Protein 2B5A (pdb70)

Solvent-accessible surface area: 15940 Å² total

Sequence (304 aa):
MINEIEIKRKFGRTLKKIRTQKGVSQEELADLAGLHRTYISEVERGDRNISLINIHKICAALDIPASTFFRKMEEENMINEIEIKRKFGRTLKKIRTQKGVSQEELADLAGLHRTYISEVERGDRNISLINIHKICAALDIPASTFFRKMEEMINEIEIKRKFGRTLKKIRTQQKGVSQEELADLAGLHRTYISEVERGDRNISLINIHKICAALDIPASTFFRKMEEEMINEIEIKRKFGRTLKKIRTQKGVSQEELADLAGLHRTYISEVERGDRNISLINIHKICAALDIPASTFFRKMEEE

Foldseek 3Di:
DDDLQCVQQLLLCLLVVLCVVLVHDLCRLCVQLVHDSVVNVCSNRSNDPDDDSSLVSSCVSSVHDSVVSVVSSVPDD/DDDLQLLQQLLLCLLVVLCVVLVHDLCRLCVQLVHDSVVNVCSNRSNDDDDPSSLVSSCVSSVHDSVRSVVSSVD/DDDLQCVQQLLLCLLVVLCVVLVHDLCNLCVQLVHDSVVNVCSNRSNDPDDPSSCVSSCVSSVHDSVVSVVSSVVD/DDDLQVVQQLLLCLLVVLCVVLVHDLQRLCVLLVHDSVVSVCSNRSNDPDDDVSLCSSCVSSVHDSVVSVVSSVVD

Nearest PDB structures (foldseek):
  2b5a-assembly1_A  TM=9.900E-01  e=1.165E-10  [Bacillus] caldolyticus
  1y7y-assembly1_B  TM=9.864E-01  e=5.094E-06  Aeromonas hydrophila
  3f52-assembly1_E  TM=9.708E-01  e=8.291E-05  Corynebacterium glutamicum
  3f51-assembly1_A  TM=9.708E-01  e=8.739E-05  Corynebacterium glutamicum
  3f52-assembly1_A  TM=9.594E-01  e=9.710E-05  Corynebacterium glutamicum

B-factor: mean 23.19, std 8.28, range [13.1, 76.28]

Radius of gyration: 23.77 Å; Cα contacts (8 Å, |Δi|>4): 394; chains: 4; bounding box: 37×36×68 Å

CATH classification: 1.10.260.40

Structure (mmCIF, N/CA/C/O backbone):
data_2B5A
#
_entry.id   2B5A
#
_cell.length_a   63.205
_cell.length_b   65.016
_cell.length_c   73.296
_cell.angle_alpha   90.00
_cell.angle_beta   90.00
_cell.angle_gamma   90.00
#
_symmetry.space_group_name_H-M   'P 21 21 2'
#
loop_
_entity.id
_entity.type
_entity.pdbx_description
1 polymer C.BclI
2 non-polymer 'ACETIC ACID'
3 water water
#
loop_
_atom_site.group_PDB
_atom_site.id
_atom_site.type_symbol
_atom_site.label_atom_id
_atom_site.label_alt_id
_atom_site.label_comp_id
_atom_site.label_asym_id
_atom_site.label_entity_id
_atom_site.label_seq_id
_atom_site.pdbx_PDB_ins_code
_atom_site.Cartn_x
_atom_site.Cartn_y
_atom_site.Cartn_z
_atom_site.occupancy
_atom_site.B_iso_or_equiv
_atom_site.auth_seq_id
_atom_site.auth_comp_id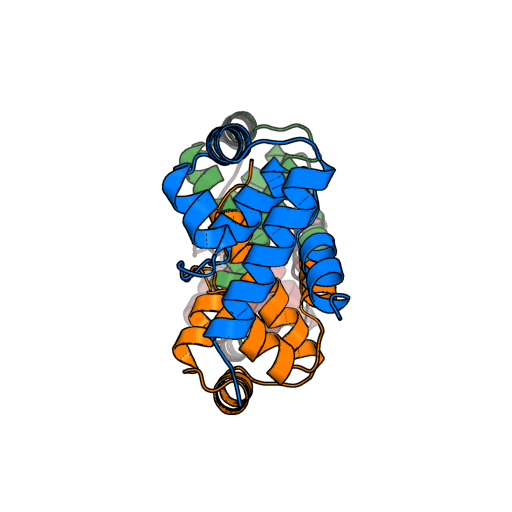
_atom_site.auth_asym_id
_atom_site.auth_atom_id
_atom_site.pdbx_PDB_model_num
ATOM 1 N N . MET A 1 1 ? 4.461 3.287 -1.783 1.00 38.93 1 MET A N 1
ATOM 2 C CA . MET A 1 1 ? 5.838 2.709 -1.662 1.00 32.86 1 MET A CA 1
ATOM 3 C C . MET A 1 1 ? 6.900 3.802 -1.636 1.00 29.49 1 MET A C 1
ATOM 4 O O . MET A 1 1 ? 6.911 4.702 -2.478 1.00 33.77 1 MET A O 1
ATOM 9 N N . ILE A 1 2 ? 7.808 3.695 -0.677 1.00 21.37 2 ILE A N 1
ATOM 10 C CA . ILE A 1 2 ? 8.921 4.627 -0.519 1.00 28.27 2 ILE A CA 1
ATOM 11 C C . ILE A 1 2 ? 9.919 4.517 -1.675 1.00 23.21 2 ILE A C 1
ATOM 12 O O . ILE A 1 2 ? 10.338 3.424 -2.069 1.00 25.84 2 ILE A O 1
ATOM 17 N N . ASN A 1 3 ? 10.269 5.684 -2.209 1.00 25.48 3 ASN A N 1
ATOM 18 C CA . ASN A 1 3 ? 11.265 5.835 -3.246 1.00 28.52 3 ASN A CA 1
ATOM 19 C C . ASN A 1 3 ? 12.456 6.553 -2.612 1.00 20.38 3 ASN A C 1
ATOM 20 O O . ASN A 1 3 ? 12.477 7.776 -2.573 1.00 23.66 3 ASN A O 1
ATOM 25 N N . GLU A 1 4 ? 13.421 5.785 -2.092 1.00 25.36 4 GLU A N 1
ATOM 26 C CA . GLU A 1 4 ? 14.589 6.351 -1.420 1.00 23.68 4 GLU A CA 1
ATOM 27 C C . GLU A 1 4 ? 15.329 7.304 -2.343 1.00 21.10 4 GLU A C 1
ATOM 28 O O . GLU A 1 4 ? 15.728 8.392 -1.932 1.00 21.39 4 GLU A O 1
ATOM 34 N N . ILE A 1 5 ? 15.465 6.931 -3.609 1.00 19.57 5 ILE A N 1
ATOM 35 C CA . ILE A 1 5 ? 16.221 7.768 -4.541 1.00 21.16 5 ILE A CA 1
ATOM 36 C C . ILE A 1 5 ? 15.557 9.122 -4.694 1.00 19.37 5 ILE A C 1
ATOM 37 O O . ILE A 1 5 ? 16.237 10.152 -4.649 1.00 20.13 5 ILE A O 1
ATOM 42 N N . GLU A 1 6 ? 14.243 9.134 -4.895 1.00 19.42 6 GLU A N 1
ATOM 43 C CA . GLU A 1 6 ? 13.542 10.392 -5.072 1.00 22.15 6 GLU A CA 1
ATOM 44 C C . GLU A 1 6 ? 13.614 11.257 -3.817 1.00 21.53 6 GLU A C 1
ATOM 45 O O . GLU A 1 6 ? 13.754 12.462 -3.922 1.00 23.43 6 GLU A O 1
ATOM 51 N N . ILE A 1 7 ? 13.472 10.659 -2.633 1.00 19.16 7 ILE A N 1
ATOM 52 C CA . ILE A 1 7 ? 13.543 11.416 -1.392 1.00 20.62 7 ILE A CA 1
ATOM 53 C C . ILE A 1 7 ? 14.904 12.115 -1.298 1.00 19.02 7 ILE A C 1
ATOM 54 O O . ILE A 1 7 ? 14.991 13.296 -1.009 1.00 18.84 7 ILE A O 1
ATOM 59 N N . LYS A 1 8 ? 15.978 11.349 -1.504 1.00 17.64 8 LYS A N 1
ATOM 60 C CA . LYS A 1 8 ? 17.314 11.917 -1.463 1.00 16.88 8 LYS A CA 1
ATOM 61 C C . LYS A 1 8 ? 17.558 12.982 -2.533 1.00 16.13 8 LYS A C 1
ATOM 62 O O . LYS A 1 8 ? 18.160 14.006 -2.271 1.00 17.65 8 LYS A O 1
ATOM 68 N N . ARG A 1 9 ? 17.108 12.711 -3.746 1.00 17.97 9 ARG A N 1
ATOM 69 C CA . ARG A 1 9 ? 17.300 13.676 -4.816 1.00 16.35 9 ARG A CA 1
ATOM 70 C C . ARG A 1 9 ? 16.479 14.932 -4.587 1.00 17.88 9 ARG A C 1
ATOM 71 O O . ARG A 1 9 ? 16.948 16.025 -4.889 1.00 17.40 9 ARG A O 1
ATOM 79 N N . LYS A 1 10 ? 15.285 14.792 -4.051 1.00 17.29 10 LYS A N 1
ATOM 80 C CA . LYS A 1 10 ? 14.475 15.980 -3.735 1.00 18.17 10 LYS A CA 1
ATOM 81 C C . LYS A 1 10 ? 15.155 16.860 -2.683 1.00 18.87 10 LYS A C 1
ATOM 82 O O . LYS A 1 10 ? 15.194 18.099 -2.809 1.00 18.68 10 LYS A O 1
ATOM 88 N N . PHE A 1 11 ? 15.724 16.228 -1.651 1.00 16.94 11 PHE A N 1
ATOM 89 C CA . PHE A 1 11 ? 16.486 16.965 -0.671 1.00 16.54 11 PHE A CA 1
ATOM 90 C C . PHE A 1 11 ? 17.628 17.725 -1.360 1.00 15.77 11 PHE A C 1
ATOM 91 O O . PHE A 1 11 ? 17.885 18.898 -1.100 1.00 16.44 11 PHE A O 1
ATOM 99 N N . GLY A 1 12 ? 18.340 17.029 -2.250 1.00 16.57 12 GLY A N 1
ATOM 100 C CA . GLY A 1 12 ? 19.483 17.660 -2.929 1.00 17.56 12 GLY A CA 1
ATOM 101 C C . GLY A 1 12 ? 19.102 18.797 -3.864 1.00 16.21 12 GLY A C 1
ATOM 102 O O . GLY A 1 12 ? 19.778 19.828 -3.887 1.00 17.71 12 GLY A O 1
ATOM 103 N N . ARG A 1 13 ? 18.002 18.626 -4.598 1.00 16.82 13 ARG A N 1
ATOM 104 C CA . ARG A 1 13 ? 17.493 19.699 -5.452 1.00 17.73 13 ARG A CA 1
ATOM 105 C C . ARG A 1 13 ? 17.152 20.931 -4.627 1.00 17.41 13 ARG A C 1
ATOM 106 O O . ARG A 1 13 ? 17.450 22.075 -5.029 1.00 17.84 13 ARG A O 1
ATOM 114 N N . THR A 1 14 ? 16.527 20.697 -3.474 1.00 17.70 14 THR A N 1
ATOM 115 C CA . THR A 1 14 ? 16.113 21.781 -2.610 1.00 17.76 14 THR A CA 1
ATOM 116 C C . THR A 1 14 ? 17.340 22.490 -2.025 1.00 17.09 14 THR A C 1
ATOM 117 O O . THR A 1 14 ? 17.392 23.706 -1.951 1.00 18.87 14 THR A O 1
ATOM 121 N N . LEU A 1 15 ? 18.360 21.731 -1.640 1.00 17.45 15 LEU A N 1
ATOM 122 C CA . LEU A 1 15 ? 19.587 22.345 -1.113 1.00 19.08 15 LEU A CA 1
ATOM 123 C C . LEU A 1 15 ? 20.240 23.206 -2.180 1.00 17.07 15 LEU A C 1
ATOM 124 O O . LEU A 1 15 ? 20.624 24.336 -1.921 1.00 17.65 15 LEU A O 1
ATOM 129 N N . LYS A 1 16 ? 20.383 22.660 -3.383 1.00 18.42 16 LYS A N 1
ATOM 130 C CA . LYS A 1 16 ? 21.009 23.436 -4.454 1.00 17.95 16 LYS A CA 1
ATOM 131 C C . LYS A 1 16 ? 20.237 24.746 -4.691 1.00 19.38 16 LYS A C 1
ATOM 132 O O . LYS A 1 16 ? 20.807 25.809 -4.880 1.00 19.46 16 LYS A O 1
ATOM 138 N N . LYS A 1 17 ? 18.920 24.672 -4.718 1.00 18.68 17 LYS A N 1
ATOM 139 C CA . LYS A 1 17 ? 18.076 25.846 -4.954 1.00 18.80 17 LYS A CA 1
ATOM 140 C C . LYS A 1 17 ? 18.273 26.888 -3.855 1.00 19.75 17 LYS A C 1
ATOM 141 O O . LYS A 1 17 ? 18.486 28.063 -4.146 1.00 19.87 17 LYS A O 1
ATOM 147 N N . ILE A 1 18 ? 18.223 26.454 -2.599 1.00 17.08 18 ILE A N 1
ATOM 148 C CA . ILE A 1 18 ? 18.370 27.374 -1.491 1.00 18.99 18 ILE A CA 1
ATOM 149 C C . ILE A 1 18 ? 19.782 27.950 -1.448 1.00 19.24 18 ILE A C 1
ATOM 150 O O . ILE A 1 18 ? 19.964 29.157 -1.260 1.00 18.61 18 ILE A O 1
ATOM 155 N N . ARG A 1 19 ? 20.783 27.092 -1.605 1.00 17.40 19 ARG A N 1
ATOM 156 C CA . ARG A 1 19 ? 22.178 27.588 -1.595 1.00 19.51 19 ARG A CA 1
ATOM 157 C C . ARG A 1 19 ? 22.443 28.631 -2.693 1.00 19.22 19 ARG A C 1
ATOM 158 O O . ARG A 1 19 ? 23.108 29.652 -2.476 1.00 20.40 19 ARG A O 1
ATOM 166 N N . THR A 1 20 ? 21.974 28.344 -3.900 1.00 17.96 20 THR A N 1
ATOM 167 C CA . THR A 1 20 ? 22.193 29.217 -5.051 1.00 20.10 20 THR A CA 1
ATOM 168 C C . THR A 1 20 ? 21.416 30.523 -4.873 1.00 21.60 20 THR A C 1
ATOM 169 O O . THR A 1 20 ? 21.947 31.590 -5.166 1.00 22.38 20 THR A O 1
ATOM 173 N N . GLN A 1 21 ? 20.189 30.446 -4.357 1.00 21.08 21 GLN A N 1
ATOM 174 C CA . GLN A 1 21 ? 19.396 31.652 -3.999 1.00 22.50 21 GLN A CA 1
ATOM 175 C C . GLN A 1 21 ? 20.155 32.552 -3.035 1.00 19.27 21 GLN A C 1
ATOM 176 O O . GLN A 1 21 ? 20.159 33.782 -3.186 1.00 26.12 21 GLN A O 1
ATOM 182 N N . LYS A 1 22 ? 20.848 31.923 -2.093 1.00 20.11 22 LYS A N 1
ATOM 183 C CA . LYS A 1 22 ? 21.599 32.635 -1.060 1.00 23.46 22 LYS A CA 1
ATOM 184 C C . LYS A 1 22 ? 22.981 33.072 -1.519 1.00 22.49 22 LYS A C 1
ATOM 185 O O . LYS A 1 22 ? 23.688 33.753 -0.783 1.00 21.92 22 LYS A O 1
ATOM 191 N N . GLY A 1 23 ? 23.359 32.722 -2.744 1.00 21.46 23 GLY A N 1
ATOM 192 C CA . GLY A 1 23 ? 24.623 33.178 -3.319 1.00 20.44 23 GLY A CA 1
ATOM 193 C C . GLY A 1 23 ? 25.856 32.548 -2.696 1.00 22.77 23 GLY A C 1
ATOM 194 O O . GLY A 1 23 ? 26.926 33.163 -2.642 1.00 20.20 23 GLY A O 1
ATOM 195 N N . VAL A 1 24 ? 25.701 31.316 -2.238 1.00 19.45 24 VAL A N 1
ATOM 196 C CA . VAL A 1 24 ? 26.753 30.563 -1.569 1.00 20.67 24 VAL A CA 1
ATOM 197 C C . VAL A 1 24 ? 27.252 29.500 -2.532 1.00 21.65 24 VAL A C 1
ATOM 198 O O . VAL A 1 24 ? 26.449 28.777 -3.103 1.00 21.47 24 VAL A O 1
ATOM 202 N N . SER A 1 25 ? 28.564 29.404 -2.719 1.00 19.64 25 SER A N 1
ATOM 203 C CA . SER A 1 25 ? 29.100 28.297 -3.505 1.00 22.40 25 SER A CA 1
ATOM 204 C C . SER A 1 25 ? 29.112 26.999 -2.694 1.00 20.26 25 SER A C 1
ATOM 205 O O . SER A 1 25 ? 29.018 27.010 -1.470 1.00 20.61 25 SER A O 1
ATOM 208 N N . GLN A 1 26 ? 29.257 25.879 -3.389 1.00 20.27 26 GLN A N 1
ATOM 209 C CA . GLN A 1 26 ? 29.421 24.596 -2.729 1.00 22.33 26 GLN A CA 1
ATOM 210 C C . GLN A 1 26 ? 30.607 24.623 -1.776 1.00 21.20 26 GLN A C 1
ATOM 211 O O . GLN A 1 26 ? 30.524 24.108 -0.653 1.00 20.90 26 GLN A O 1
ATOM 217 N N . GLU A 1 27 ? 31.718 25.213 -2.225 1.00 20.73 27 GLU A N 1
ATOM 218 C CA . GLU A 1 27 ? 32.939 25.242 -1.400 1.00 23.54 27 GLU A CA 1
ATOM 219 C C . GLU A 1 27 ? 32.701 26.081 -0.145 1.00 22.25 27 GLU A C 1
ATOM 220 O O . GLU A 1 27 ? 33.091 25.690 0.953 1.00 21.88 27 GLU A O 1
ATOM 226 N N . GLU A 1 28 ? 32.042 27.224 -0.304 1.00 19.96 28 GLU A N 1
ATOM 227 C CA . GLU A 1 28 ? 31.707 28.085 0.826 1.00 21.54 28 GLU A CA 1
ATOM 228 C C . GLU A 1 28 ? 30.798 27.346 1.813 1.00 20.22 28 GLU A C 1
ATOM 229 O O . GLU A 1 28 ? 31.047 27.329 3.020 1.00 20.35 28 GLU A O 1
ATOM 235 N N . LEU A 1 29 ? 29.745 26.707 1.310 1.00 20.27 29 LEU A N 1
ATOM 236 C CA . LEU A 1 29 ? 28.858 25.964 2.182 1.00 19.62 29 LEU A CA 1
ATOM 237 C C . LEU A 1 29 ? 29.607 24.865 2.928 1.00 20.81 29 LEU A C 1
ATOM 238 O O . LEU A 1 29 ? 29.437 24.674 4.143 1.00 20.16 29 LEU A O 1
ATOM 243 N N . ALA A 1 30 ? 30.442 24.136 2.194 1.00 19.46 30 ALA A N 1
ATOM 244 C CA . ALA A 1 30 ? 31.281 23.084 2.791 1.00 23.81 30 ALA A CA 1
ATOM 245 C C . ALA A 1 30 ? 32.124 23.634 3.940 1.00 20.32 30 ALA A C 1
ATOM 246 O O . ALA A 1 30 ? 32.189 23.054 5.030 1.00 20.61 30 ALA A O 1
ATOM 248 N N . ASP A 1 31 ? 32.762 24.771 3.702 1.00 19.49 31 ASP A N 1
ATOM 249 C CA . ASP A 1 31 ? 33.625 25.398 4.696 1.00 22.30 31 ASP A CA 1
ATOM 250 C C . ASP A 1 31 ? 32.804 25.811 5.922 1.00 21.51 31 ASP A C 1
ATOM 251 O O . ASP A 1 31 ? 33.148 25.465 7.055 1.00 23.24 31 ASP A O 1
ATOM 256 N N . LEU A 1 32 ? 31.687 26.495 5.691 1.00 22.28 32 LEU A N 1
ATOM 257 C CA . LEU A 1 32 ? 30.840 26.964 6.792 1.00 20.06 32 LEU A CA 1
ATOM 258 C C . LEU A 1 32 ? 30.275 25.805 7.632 1.00 22.31 32 LEU A C 1
ATOM 259 O O . LEU A 1 32 ? 30.099 25.953 8.835 1.00 25.20 32 LEU A O 1
ATOM 264 N N . ALA A 1 33 ? 29.951 24.681 6.991 1.00 20.99 33 ALA A N 1
ATOM 265 C CA . ALA A 1 33 ? 29.341 23.529 7.675 1.00 21.41 33 ALA A CA 1
ATOM 266 C C . ALA A 1 33 ? 30.364 22.512 8.188 1.00 23.32 33 ALA A C 1
ATOM 267 O O . ALA A 1 33 ? 29.987 21.550 8.844 1.00 21.17 33 ALA A O 1
ATOM 269 N N . GLY A 1 34 ? 31.644 22.697 7.870 1.00 20.33 34 GLY A N 1
ATOM 270 C CA . GLY A 1 34 ? 32.689 21.759 8.252 1.00 21.55 34 GLY A CA 1
ATOM 271 C C . GLY A 1 34 ? 32.592 20.435 7.536 1.00 21.34 34 GLY A C 1
ATOM 272 O O . GLY A 1 34 ? 32.875 19.386 8.126 1.00 22.59 34 GLY A O 1
ATOM 273 N N . LEU A 1 35 ? 32.211 20.487 6.261 1.00 22.17 35 LEU A N 1
ATOM 274 C CA . LEU A 1 35 ? 32.046 19.285 5.445 1.00 22.68 35 LEU A CA 1
ATOM 275 C C . LEU A 1 35 ? 32.922 19.397 4.203 1.00 21.15 35 LEU A C 1
ATOM 276 O O . LEU A 1 35 ? 33.477 20.456 3.939 1.00 25.13 35 LEU A O 1
ATOM 281 N N . HIS A 1 36 ? 33.105 18.284 3.497 1.00 19.02 36 HIS A N 1
ATOM 282 C CA . HIS A 1 36 ? 33.866 18.294 2.239 1.00 21.66 36 HIS A CA 1
ATOM 283 C C . HIS A 1 36 ? 33.003 18.846 1.111 1.00 18.36 36 HIS A C 1
ATOM 284 O O . HIS A 1 36 ? 31.817 18.544 1.030 1.00 18.23 36 HIS A O 1
ATOM 291 N N . ARG A 1 37 ? 33.591 19.639 0.216 1.00 20.07 37 ARG A N 1
ATOM 292 C CA . ARG A 1 37 ? 32.849 20.101 -0.964 1.00 19.38 37 ARG A CA 1
ATOM 293 C C . ARG A 1 37 ? 32.363 18.917 -1.799 1.00 17.79 37 ARG A C 1
ATOM 294 O O . ARG A 1 37 ? 31.229 18.924 -2.278 1.00 19.30 37 ARG A O 1
ATOM 302 N N . THR A 1 38 ? 33.175 17.873 -1.951 1.00 17.71 38 THR A N 1
ATOM 303 C CA . THR A 1 38 ? 32.715 16.701 -2.704 1.00 17.48 38 THR A CA 1
ATOM 304 C C . THR A 1 38 ? 31.423 16.133 -2.107 1.00 20.21 38 THR A C 1
ATOM 305 O O . THR A 1 38 ? 30.530 15.698 -2.826 1.00 19.31 38 THR A O 1
ATOM 309 N N . TYR A 1 39 ? 31.323 16.173 -0.789 1.00 18.64 39 TYR A N 1
ATOM 310 C CA . TYR A 1 39 ? 30.161 15.655 -0.056 1.00 18.29 39 TYR A CA 1
ATOM 311 C C . TYR A 1 39 ? 28.947 16.557 -0.276 1.00 18.85 39 TYR A C 1
ATOM 312 O O . TYR A 1 39 ? 27.860 16.061 -0.586 1.00 19.49 39 TYR A O 1
ATOM 321 N N . ILE A 1 40 ? 29.113 17.869 -0.158 1.00 17.45 40 ILE A N 1
ATOM 322 C CA . ILE A 1 40 ? 28.023 18.799 -0.523 1.00 17.97 40 ILE A CA 1
ATOM 323 C C . ILE A 1 40 ? 27.490 18.537 -1.931 1.00 19.35 40 ILE A C 1
ATOM 324 O O . ILE A 1 40 ? 26.279 18.443 -2.168 1.00 18.20 40 ILE A O 1
ATOM 329 N N . SER A 1 41 ? 28.406 18.410 -2.882 1.00 17.53 41 SER A N 1
ATOM 330 C CA . SER A 1 41 ? 28.022 18.138 -4.252 1.00 18.10 41 SER A CA 1
ATOM 331 C C . SER A 1 41 ? 27.258 16.811 -4.388 1.00 18.97 41 SER A C 1
ATOM 332 O O . SER A 1 41 ? 26.228 16.740 -5.079 1.00 19.92 41 SER A O 1
ATOM 335 N N . GLU A 1 42 ? 27.772 15.757 -3.752 1.00 18.38 42 GLU A N 1
ATOM 336 C CA . GLU A 1 42 ? 27.093 14.464 -3.713 1.00 19.89 42 GLU A CA 1
ATOM 337 C C . GLU A 1 42 ? 25.684 14.556 -3.106 1.00 16.92 42 GLU A C 1
ATOM 338 O O . GLU A 1 42 ? 24.745 13.961 -3.641 1.00 20.07 42 GLU A O 1
ATOM 344 N N . VAL A 1 43 ? 25.553 15.269 -1.997 1.00 17.82 43 VAL A N 1
ATOM 345 C CA . VAL A 1 43 ? 24.246 15.467 -1.360 1.00 19.14 43 VAL A CA 1
ATOM 346 C C . VAL A 1 43 ? 23.293 16.184 -2.322 1.00 17.76 43 VAL A C 1
ATOM 347 O O . VAL A 1 43 ? 22.118 15.766 -2.454 1.00 17.20 43 VAL A O 1
ATOM 351 N N . GLU A 1 44 ? 23.791 17.198 -3.023 1.00 18.34 44 GLU A N 1
ATOM 352 C CA . GLU A 1 44 ? 22.962 17.901 -3.985 1.00 17.55 44 GLU A CA 1
ATOM 353 C C . GLU A 1 44 ? 22.456 16.988 -5.113 1.00 19.63 44 GLU A C 1
ATOM 354 O O . GLU A 1 44 ? 21.397 17.260 -5.686 1.00 18.89 44 GLU A O 1
ATOM 360 N N . ARG A 1 45 ? 23.196 15.906 -5.403 1.00 18.39 45 ARG A N 1
ATOM 361 C CA . ARG A 1 45 ? 22.785 14.904 -6.397 1.00 17.96 45 ARG A CA 1
ATOM 362 C C . ARG A 1 45 ? 22.055 13.720 -5.783 1.00 20.00 45 ARG A C 1
ATOM 363 O O . ARG A 1 45 ? 21.665 12.806 -6.502 1.00 18.86 45 ARG A O 1
ATOM 371 N N . GLY A 1 46 ? 21.835 13.722 -4.475 1.00 18.49 46 GLY A N 1
ATOM 372 C CA . GLY A 1 46 ? 21.164 12.584 -3.848 1.00 16.93 46 GLY A CA 1
ATOM 373 C C . GLY A 1 46 ? 21.999 11.339 -3.691 1.00 20.41 46 GLY A C 1
ATOM 374 O O . GLY A 1 46 ? 21.452 10.260 -3.514 1.00 21.60 46 GLY A O 1
ATOM 375 N N . ASP A 1 47 ? 23.313 11.472 -3.760 1.00 20.42 47 ASP A N 1
ATOM 376 C CA . ASP A 1 47 ? 24.181 10.301 -3.583 1.00 28.63 47 ASP A CA 1
ATOM 377 C C . ASP A 1 47 ? 24.395 9.881 -2.133 1.00 39.82 47 ASP A C 1
ATOM 378 O O . ASP A 1 47 ? 24.807 8.746 -1.881 1.00 46.86 47 ASP A O 1
ATOM 383 N N . ARG A 1 48 ? 24.134 10.755 -1.176 1.00 42.00 48 ARG A N 1
ATOM 384 C CA . ARG A 1 48 ? 24.529 10.424 0.180 1.00 48.00 48 ARG A CA 1
ATOM 385 C C . ARG A 1 48 ? 23.339 10.100 1.058 1.00 46.00 48 ARG A C 1
ATOM 386 O O . ARG A 1 48 ? 22.205 10.541 0.809 1.00 41.52 48 ARG A O 1
ATOM 394 N N . ASN A 1 49 ? 23.604 9.314 2.097 1.00 38.64 49 ASN A N 1
ATOM 395 C CA . ASN A 1 49 ? 22.560 8.953 3.026 1.00 35.23 49 ASN A CA 1
ATOM 396 C C . ASN A 1 49 ? 22.400 10.068 4.071 1.00 30.99 49 ASN A C 1
ATOM 397 O O . ASN A 1 49 ? 22.552 9.818 5.268 1.00 31.77 49 ASN A O 1
ATOM 402 N N . ILE A 1 50 ? 22.073 11.288 3.640 1.00 25.74 50 ILE A N 1
ATOM 403 C CA . ILE A 1 50 ? 22.154 12.410 4.556 1.00 23.85 50 ILE A CA 1
ATOM 404 C C . ILE A 1 50 ? 21.250 12.131 5.723 1.00 21.32 50 ILE A C 1
ATOM 405 O O . ILE A 1 50 ? 20.151 11.533 5.584 1.00 23.77 50 ILE A O 1
ATOM 410 N N . SER A 1 51 ? 21.777 12.507 6.875 1.00 19.87 51 SER A N 1
ATOM 411 C CA . SER A 1 51 ? 21.144 12.241 8.136 1.00 20.49 51 SER A CA 1
ATOM 412 C C . SER A 1 51 ? 21.030 13.512 8.983 1.00 17.95 51 SER A C 1
ATOM 413 O O . SER A 1 51 ? 21.485 14.593 8.623 1.00 18.59 51 SER A O 1
ATOM 416 N N . LEU A 1 52 ? 20.355 13.344 10.112 1.00 17.49 52 LEU A N 1
ATOM 417 C CA . LEU A 1 52 ? 19.946 14.467 10.953 1.00 15.40 52 LEU A CA 1
ATOM 418 C C . LEU A 1 52 ? 21.048 15.489 11.224 1.00 17.38 52 LEU A C 1
ATOM 419 O O . LEU A 1 52 ? 20.861 16.699 11.059 1.00 18.42 52 LEU A O 1
ATOM 424 N N . ILE A 1 53 ? 22.219 15.008 11.640 1.00 16.67 53 ILE A N 1
ATOM 425 C CA . ILE A 1 53 ? 23.280 15.954 12.039 1.00 16.17 53 ILE A CA 1
ATOM 426 C C . ILE A 1 53 ? 23.707 16.813 10.846 1.00 16.06 53 ILE A C 1
ATOM 427 O O . ILE A 1 53 ? 23.756 18.051 10.937 1.00 18.87 53 ILE A O 1
ATOM 433 N N . ASN A 1 54 ? 24.024 16.181 9.718 1.00 16.89 54 ASN A N 1
ATOM 434 C CA . ASN A 1 54 ? 24.479 16.959 8.549 1.00 17.00 54 ASN A CA 1
ATOM 435 C C . ASN A 1 54 ? 23.362 17.841 7.979 1.00 16.51 54 ASN A C 1
ATOM 436 O O . ASN A 1 54 ? 23.625 18.955 7.481 1.00 19.07 54 ASN A O 1
ATOM 441 N N . ILE A 1 55 ? 22.119 17.370 8.056 1.00 16.62 55 ILE A N 1
ATOM 442 C CA . ILE A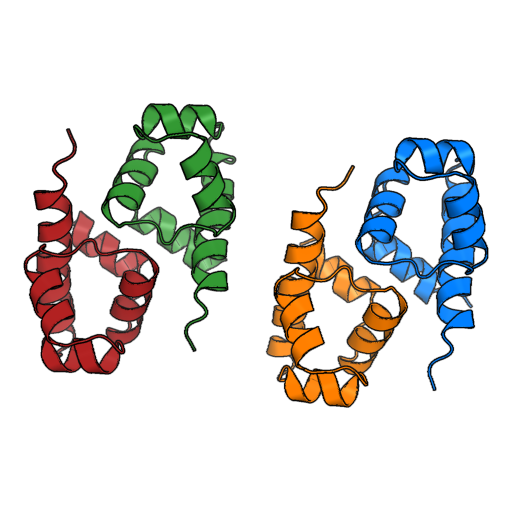 1 55 ? 21.000 18.245 7.703 1.00 17.96 55 ILE A CA 1
ATOM 443 C C . ILE A 1 55 ? 21.078 19.516 8.522 1.00 18.87 55 ILE A C 1
ATOM 444 O O . ILE A 1 55 ? 20.981 20.611 7.978 1.00 20.05 55 ILE A O 1
ATOM 449 N N . HIS A 1 56 ? 21.232 19.388 9.833 1.00 18.08 56 HIS A N 1
ATOM 450 C CA . HIS A 1 56 ? 21.317 20.578 10.678 1.00 19.04 56 HIS A CA 1
ATOM 451 C C . HIS A 1 56 ? 22.573 21.415 10.496 1.00 16.57 56 HIS A C 1
ATOM 452 O O . HIS A 1 56 ? 22.494 22.630 10.547 1.00 19.25 56 HIS A O 1
ATOM 459 N N . LYS A 1 57 ? 23.732 20.795 10.262 1.00 18.02 57 LYS A N 1
ATOM 460 C CA . LYS A 1 57 ? 24.948 21.578 9.977 1.00 16.53 57 LYS A CA 1
ATOM 461 C C . LYS A 1 57 ? 24.750 22.415 8.710 1.00 17.24 57 LYS A C 1
ATOM 462 O O . LYS A 1 57 ? 25.172 23.591 8.648 1.00 19.58 57 LYS A O 1
ATOM 468 N N . ILE A 1 58 ? 24.123 21.811 7.697 1.00 17.88 58 ILE A N 1
ATOM 469 C CA . ILE A 1 58 ? 23.920 22.504 6.438 1.00 18.79 58 ILE A CA 1
ATOM 470 C C . ILE A 1 58 ? 22.914 23.647 6.598 1.00 18.22 58 ILE A C 1
ATOM 471 O O . ILE A 1 58 ? 23.134 24.777 6.167 1.00 19.11 58 ILE A O 1
ATOM 476 N N . CYS A 1 59 ? 21.808 23.376 7.261 1.00 17.88 59 CYS A N 1
ATOM 477 C CA . CYS A 1 59 ? 20.797 24.413 7.470 1.00 18.43 59 CYS A CA 1
ATOM 478 C C . CYS A 1 59 ? 21.344 25.566 8.324 1.00 20.68 59 CYS A C 1
ATOM 479 O O . CYS A 1 59 ? 21.062 26.724 8.050 1.00 18.76 59 CYS A O 1
ATOM 482 N N . ALA A 1 60 ? 22.120 25.246 9.356 1.00 17.89 60 ALA A N 1
ATOM 483 C CA . ALA A 1 60 ? 22.745 26.273 10.174 1.00 19.57 60 ALA A CA 1
ATOM 484 C C . ALA A 1 60 ? 23.683 27.117 9.339 1.00 16.56 60 ALA A C 1
ATOM 485 O O . ALA A 1 60 ? 23.715 28.346 9.497 1.00 19.08 60 ALA A O 1
ATOM 487 N N . ALA A 1 61 ? 24.446 26.487 8.448 1.00 19.87 61 ALA A N 1
ATOM 488 C CA . ALA A 1 61 ? 25.402 27.215 7.610 1.00 19.07 61 ALA A CA 1
ATOM 489 C C . ALA A 1 61 ? 24.701 28.179 6.658 1.00 20.27 61 ALA A C 1
ATOM 490 O O . ALA A 1 61 ? 25.239 29.240 6.327 1.00 21.42 61 ALA A O 1
ATOM 492 N N . LEU A 1 62 ? 23.515 27.801 6.202 1.00 19.58 62 LEU A N 1
ATOM 493 C CA . LEU A 1 62 ? 22.717 28.642 5.294 1.00 20.74 62 LEU A CA 1
ATOM 494 C C . LEU A 1 62 ? 21.753 29.552 6.055 1.00 18.90 62 LEU A C 1
ATOM 495 O O . LEU A 1 62 ? 20.943 30.240 5.455 1.00 19.42 62 LEU A O 1
ATOM 500 N N . ASP A 1 63 ? 21.863 29.581 7.380 1.00 19.34 63 ASP A N 1
ATOM 501 C CA . ASP A 1 63 ? 21.035 30.431 8.230 1.00 20.83 63 ASP A CA 1
ATOM 502 C C . ASP A 1 63 ? 19.532 30.238 7.970 1.00 24.10 63 ASP A C 1
ATOM 503 O O . ASP A 1 63 ? 18.782 31.202 7.878 1.00 24.05 63 ASP A O 1
ATOM 508 N N . ILE A 1 64 ? 19.095 28.986 7.854 1.00 18.93 64 ILE A N 1
ATOM 509 C CA . ILE A 1 64 ? 17.692 28.667 7.615 1.00 20.37 64 ILE A CA 1
ATOM 510 C C . ILE A 1 64 ? 17.303 27.586 8.640 1.00 23.34 64 ILE A C 1
ATOM 511 O O . ILE A 1 64 ? 18.077 26.658 8.898 1.00 23.59 64 ILE A O 1
ATOM 516 N N . PRO A 1 65 ? 16.118 27.710 9.237 1.00 19.75 65 PRO A N 1
ATOM 517 C CA . PRO A 1 65 ? 15.635 26.616 10.091 1.00 18.42 65 PRO A CA 1
ATOM 518 C C . PRO A 1 65 ? 15.366 25.354 9.277 1.00 20.78 65 PRO A C 1
ATOM 519 O O . PRO A 1 65 ? 14.928 25.447 8.129 1.00 20.14 65 PRO A O 1
ATOM 523 N N . ALA A 1 66 ? 15.622 24.179 9.864 1.00 18.89 66 ALA A N 1
ATOM 524 C CA . ALA A 1 66 ? 15.301 22.922 9.177 1.00 19.53 66 ALA A CA 1
ATOM 525 C C . ALA A 1 66 ? 13.833 22.889 8.775 1.00 18.88 66 ALA A C 1
ATOM 526 O O . ALA A 1 66 ? 13.503 22.418 7.688 1.00 19.07 66 ALA A O 1
ATOM 528 N N . SER A 1 67 ? 12.939 23.398 9.622 1.00 17.69 67 SER A N 1
ATOM 529 C CA . SER A 1 67 ? 11.521 23.408 9.268 1.00 16.99 67 SER A CA 1
ATOM 530 C C . SER A 1 67 ? 11.280 24.134 7.948 1.00 18.21 67 SER A C 1
ATOM 531 O O . SER A 1 67 ? 10.479 23.704 7.151 1.00 19.46 67 SER A O 1
ATOM 534 N N . THR A 1 68 ? 11.980 25.251 7.725 1.00 18.06 68 THR A N 1
ATOM 535 C CA . THR A 1 68 ? 11.789 26.020 6.508 1.00 18.39 68 THR A CA 1
ATOM 536 C C . THR A 1 68 ? 12.364 25.280 5.308 1.00 19.38 68 THR A C 1
ATOM 537 O O . THR A 1 68 ? 11.777 25.290 4.222 1.00 20.64 68 THR A O 1
ATOM 541 N N . PHE A 1 69 ? 13.500 24.631 5.513 1.00 19.76 69 PHE A N 1
ATOM 542 C CA . PHE A 1 69 ? 14.100 23.790 4.471 1.00 18.18 69 PHE A CA 1
ATOM 543 C C . PHE A 1 69 ? 13.081 22.742 4.054 1.00 17.79 69 PHE A C 1
ATOM 544 O O . PHE A 1 69 ? 12.774 22.578 2.878 1.00 19.71 69 PHE A O 1
ATOM 552 N N . PHE A 1 70 ? 12.503 22.039 5.022 1.00 18.93 70 PHE A N 1
ATOM 553 C CA . PHE A 1 70 ? 11.599 20.938 4.691 1.00 1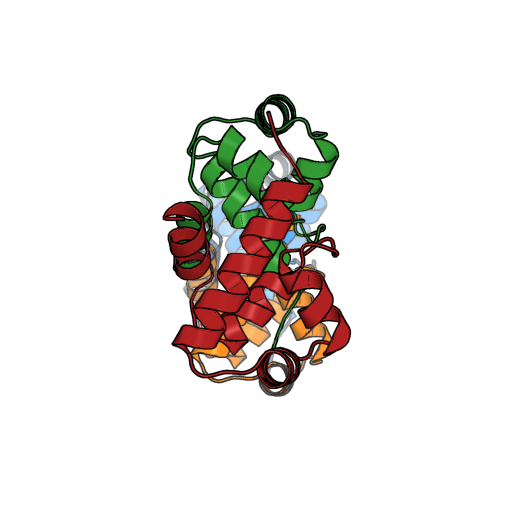8.84 70 PHE A CA 1
ATOM 554 C C . PHE A 1 70 ? 10.281 21.454 4.122 1.00 18.34 70 PHE A C 1
ATOM 555 O O . PHE A 1 70 ? 9.657 20.797 3.307 1.00 19.07 70 PHE A O 1
ATOM 563 N N . ARG A 1 71 ? 9.846 22.635 4.547 1.00 17.82 71 ARG A N 1
ATOM 564 C CA . ARG A 1 71 ? 8.655 23.226 3.965 1.00 18.03 71 ARG A CA 1
ATOM 565 C C . ARG A 1 71 ? 8.883 23.493 2.473 1.00 17.76 71 ARG A C 1
ATOM 566 O O . ARG A 1 71 ? 8.013 23.210 1.652 1.00 19.49 71 ARG A O 1
ATOM 574 N N . LYS A 1 72 ? 10.050 24.021 2.127 1.00 20.89 72 LYS A N 1
ATOM 575 C CA . LYS A 1 72 ? 10.376 24.231 0.716 1.00 20.07 72 LYS A CA 1
ATOM 576 C C . LYS A 1 72 ? 10.453 22.905 -0.058 1.00 22.70 72 LYS A C 1
ATOM 577 O O . LYS A 1 72 ? 9.968 22.789 -1.194 1.00 22.98 72 LYS A O 1
ATOM 583 N N . MET A 1 73 ? 11.025 21.887 0.566 1.00 21.74 73 MET A N 1
ATOM 584 C CA . MET A 1 73 ? 11.070 20.569 -0.040 1.00 24.28 73 MET A CA 1
ATOM 585 C C . MET A 1 73 ? 9.646 20.067 -0.328 1.00 24.09 73 MET A C 1
ATOM 586 O O . MET A 1 73 ? 9.368 19.503 -1.386 1.00 26.26 73 MET A O 1
ATOM 591 N N . GLU A 1 74 ? 8.756 20.264 0.630 1.00 23.00 74 GLU A N 1
ATOM 592 C CA . GLU A 1 74 ? 7.369 19.824 0.532 1.00 20.99 74 GLU A CA 1
ATOM 593 C C . GLU A 1 74 ? 6.574 20.572 -0.546 1.00 22.91 74 GLU A C 1
ATOM 594 O O . GLU A 1 74 ? 5.630 20.015 -1.117 1.00 25.65 74 GLU A O 1
ATOM 600 N N . GLU A 1 75 ? 6.969 21.821 -0.792 1.00 21.86 75 GLU A N 1
ATOM 601 C CA . GLU A 1 75 ? 6.272 22.709 -1.730 1.00 28.03 75 GLU A CA 1
ATOM 602 C C . GLU A 1 75 ? 6.736 22.496 -3.154 1.00 30.09 75 GLU A C 1
ATOM 603 O O . GLU A 1 75 ? 6.139 23.060 -4.082 1.00 32.49 75 GLU A O 1
ATOM 609 N N . GLU A 1 76 ? 7.795 21.717 -3.345 1.00 28.65 76 GLU A N 1
ATOM 610 C CA . GLU A 1 76 ? 8.292 21.428 -4.692 1.00 31.29 76 GLU A CA 1
ATOM 611 C C . GLU A 1 76 ? 7.264 20.631 -5.480 1.00 40.04 76 GLU A C 1
ATOM 612 O O . GLU A 1 76 ? 6.735 19.638 -4.976 1.00 44.72 76 GLU A O 1
ATOM 618 N N . ASN A 1 77 ? 7.019 21.068 -6.717 1.00 48.72 77 ASN A N 1
ATOM 619 C CA . ASN A 1 77 ? 6.011 20.478 -7.611 1.00 55.32 77 ASN A CA 1
ATOM 620 C C . ASN A 1 77 ? 5.691 19.007 -7.358 1.00 57.70 77 ASN A C 1
ATOM 621 O O . ASN A 1 77 ? 4.523 18.640 -7.219 1.00 63.07 77 ASN A O 1
ATOM 623 N N . MET B 1 1 ? 26.593 27.272 13.938 1.00 29.42 1 MET B N 1
ATOM 624 C CA . MET B 1 1 ? 27.119 25.888 14.087 1.00 27.03 1 MET B CA 1
ATOM 625 C C . MET B 1 1 ? 26.257 25.176 15.101 1.00 28.34 1 MET B C 1
ATOM 626 O O . MET B 1 1 ? 25.801 25.795 16.054 1.00 32.07 1 MET B O 1
ATOM 631 N N . ILE B 1 2 ? 26.077 23.870 14.941 1.00 22.12 2 ILE B N 1
ATOM 632 C CA . ILE B 1 2 ? 25.187 23.127 15.837 1.00 19.84 2 ILE B CA 1
ATOM 633 C C . ILE B 1 2 ? 25.948 22.238 16.805 1.00 19.41 2 ILE B C 1
ATOM 634 O O . ILE B 1 2 ? 27.084 21.802 16.540 1.00 20.01 2 ILE B O 1
ATOM 639 N N . ASN B 1 3 ? 25.316 21.988 17.937 1.00 16.24 3 ASN B N 1
ATOM 640 C CA . ASN B 1 3 ? 25.799 21.024 18.931 1.00 15.31 3 ASN B CA 1
ATOM 641 C C . ASN B 1 3 ? 25.120 19.690 18.646 1.00 18.62 3 ASN B C 1
ATOM 642 O O . ASN B 1 3 ? 23.896 19.574 18.731 1.00 19.32 3 ASN B O 1
ATOM 647 N N . GLU B 1 4 ? 25.920 18.687 18.295 1.00 15.09 4 GLU B N 1
ATOM 648 C CA . GLU B 1 4 ? 25.381 17.419 17.744 1.00 13.82 4 GLU B CA 1
ATOM 649 C C . GLU B 1 4 ? 24.597 16.618 18.765 1.00 14.57 4 GLU B C 1
ATOM 650 O O . GLU B 1 4 ? 23.537 16.101 18.422 1.00 17.08 4 GLU B O 1
ATOM 656 N N . ILE B 1 5 ? 25.092 16.522 19.993 1.00 17.68 5 ILE B N 1
ATOM 657 C CA . ILE B 1 5 ? 24.357 15.775 21.008 1.00 16.40 5 ILE B CA 1
ATOM 658 C C . ILE B 1 5 ? 23.020 16.450 21.297 1.00 17.91 5 ILE B C 1
ATOM 659 O O . ILE B 1 5 ? 21.988 15.774 21.417 1.00 17.52 5 ILE B O 1
ATOM 664 N N . GLU B 1 6 ? 23.011 17.769 21.378 1.00 17.10 6 GLU B N 1
ATOM 665 C CA . GLU B 1 6 ? 21.755 18.502 21.599 1.00 19.13 6 GLU B CA 1
ATOM 666 C C . GLU B 1 6 ? 20.749 18.254 20.468 1.00 19.37 6 GLU B C 1
ATOM 667 O O . GLU B 1 6 ? 19.555 18.055 20.718 1.00 19.34 6 GLU B O 1
ATOM 673 N N . ILE B 1 7 ? 21.200 18.286 19.220 1.00 16.52 7 ILE B N 1
ATOM 674 C CA . ILE B 1 7 ? 20.302 18.031 18.085 1.00 15.72 7 ILE B CA 1
ATOM 675 C C . ILE B 1 7 ? 19.701 16.632 18.162 1.00 15.94 7 ILE B C 1
ATOM 676 O O . ILE B 1 7 ? 18.485 16.424 17.969 1.00 16.42 7 ILE B O 1
ATOM 681 N N . LYS B 1 8 ? 20.544 15.637 18.413 1.00 16.09 8 LYS B N 1
ATOM 682 C CA . LYS B 1 8 ? 20.028 14.264 18.465 1.00 13.76 8 LYS B CA 1
ATOM 683 C C . LYS B 1 8 ? 19.054 14.092 19.631 1.00 14.72 8 LYS B C 1
ATOM 684 O O . LYS B 1 8 ? 17.990 13.471 19.486 1.00 15.56 8 LYS B O 1
ATOM 690 N N . ARG B 1 9 ? 19.403 14.634 20.799 1.00 14.78 9 ARG B N 1
ATOM 691 C CA . ARG B 1 9 ? 18.505 14.495 21.941 1.00 16.04 9 ARG B CA 1
ATOM 692 C C . ARG B 1 9 ? 17.178 15.257 21.745 1.00 15.19 9 ARG B C 1
ATOM 693 O O . ARG B 1 9 ? 16.128 14.744 22.120 1.00 15.60 9 ARG B O 1
ATOM 701 N N . LYS B 1 10 ? 17.242 16.448 21.175 1.00 13.91 10 LYS B N 1
ATOM 702 C CA . LYS B 1 10 ? 16.042 17.260 20.967 1.00 14.51 10 LYS B CA 1
ATOM 703 C C . LYS B 1 10 ? 15.146 16.583 19.914 1.00 16.54 10 LYS B C 1
ATOM 704 O O . LYS B 1 10 ? 13.919 16.547 20.072 1.00 16.79 10 LYS B O 1
ATOM 710 N N . PHE B 1 11 ? 15.732 16.017 18.860 1.00 15.69 11 PHE B N 1
ATOM 711 C CA . PHE B 1 11 ? 14.900 15.291 17.895 1.00 16.05 11 PHE B CA 1
ATOM 712 C C . PHE B 1 11 ? 14.199 14.127 18.605 1.00 14.94 11 PHE B C 1
ATOM 713 O O . PHE B 1 11 ? 13.008 13.903 18.418 1.00 15.88 11 PHE B O 1
ATOM 721 N N . GLY B 1 12 ? 14.932 13.368 19.419 1.00 16.23 12 GLY B N 1
ATOM 722 C CA . GLY B 1 12 ? 14.362 12.201 20.085 1.00 15.48 12 GLY B CA 1
ATOM 723 C C . GLY B 1 12 ? 13.228 12.587 21.039 1.00 16.81 12 GLY B C 1
ATOM 724 O O . GLY B 1 12 ? 12.220 11.914 21.122 1.00 16.49 12 GLY B O 1
ATOM 725 N N . ARG B 1 13 ? 13.415 13.657 21.801 1.00 16.43 13 ARG B N 1
ATOM 726 C CA . ARG B 1 13 ? 12.372 14.154 22.696 1.00 16.24 13 ARG B CA 1
ATOM 727 C C . ARG B 1 13 ? 11.134 14.604 21.936 1.00 15.59 13 ARG B C 1
ATOM 728 O O . ARG B 1 13 ? 10.008 14.383 22.358 1.00 17.62 13 ARG B O 1
ATOM 736 N N . THR B 1 14 ? 11.353 15.222 20.795 1.00 15.53 14 THR B N 1
ATOM 737 C CA . THR B 1 14 ? 10.258 15.735 19.982 1.00 15.83 14 THR B CA 1
ATOM 738 C C . THR B 1 14 ? 9.468 14.540 19.416 1.00 16.58 14 THR B C 1
ATOM 739 O O . THR B 1 14 ? 8.232 14.512 19.428 1.00 16.51 14 THR B O 1
ATOM 743 N N . LEU B 1 15 ? 10.193 13.511 18.984 1.00 16.13 15 LEU B N 1
ATOM 744 C CA . LEU B 1 15 ? 9.542 12.310 18.464 1.00 15.45 15 LEU B CA 1
ATOM 745 C C . LEU B 1 15 ? 8.686 11.669 19.550 1.00 15.45 15 LEU B C 1
ATOM 746 O O . LEU B 1 15 ? 7.524 11.364 19.331 1.00 17.20 15 LEU B O 1
ATOM 751 N N . LYS B 1 16 ? 9.260 11.500 20.742 1.00 16.27 16 LYS B N 1
ATOM 752 C CA . LYS B 1 16 ? 8.488 10.893 21.845 1.00 16.57 16 LYS B CA 1
ATOM 753 C C . LYS B 1 16 ? 7.233 11.720 22.130 1.00 16.42 16 LYS B C 1
ATOM 754 O O . LYS B 1 16 ? 6.152 11.193 22.319 1.00 17.72 16 LYS B O 1
ATOM 760 N N . LYS B 1 17 ? 7.391 13.031 22.166 1.00 16.36 17 LYS B N 1
ATOM 761 C CA . LYS B 1 17 ? 6.250 13.907 22.460 1.00 15.28 17 LYS B CA 1
ATOM 762 C C . LYS B 1 17 ? 5.157 13.760 21.403 1.00 15.09 17 LYS B C 1
ATOM 763 O O . LYS B 1 17 ? 4.008 13.585 21.765 1.00 18.91 17 LYS B O 1
ATOM 769 N N . ILE B 1 18 ? 5.508 13.843 20.121 1.00 15.33 18 ILE B N 1
ATOM 770 C CA . ILE B 1 18 ? 4.498 13.769 19.065 1.00 15.12 18 ILE B CA 1
ATOM 771 C C . ILE B 1 18 ? 3.840 12.395 19.033 1.00 16.29 18 ILE B C 1
ATOM 772 O O . ILE B 1 18 ? 2.629 12.280 18.939 1.00 17.86 18 ILE B O 1
ATOM 777 N N . ARG B 1 19 ? 4.635 11.335 19.111 1.00 17.10 19 ARG B N 1
ATOM 778 C CA . ARG B 1 19 ? 4.078 9.997 19.098 1.00 16.72 19 ARG B CA 1
ATOM 779 C C . ARG B 1 19 ? 3.094 9.780 20.254 1.00 14.64 19 ARG B C 1
ATOM 780 O O . ARG B 1 19 ? 2.005 9.193 20.091 1.00 16.23 19 ARG B O 1
ATOM 788 N N . THR B 1 20 ? 3.477 10.237 21.442 1.00 16.65 20 THR B N 1
ATOM 789 C CA . THR B 1 20 ? 2.666 10.020 22.631 1.00 14.97 20 THR B CA 1
ATOM 790 C C . THR B 1 20 ? 1.396 10.855 22.535 1.00 16.68 20 THR B C 1
ATOM 791 O O . THR B 1 20 ? 0.322 10.366 22.868 1.00 16.90 20 THR B O 1
ATOM 795 N N . GLN B 1 21 ? 1.522 12.084 22.036 1.00 17.56 21 GLN B N 1
ATOM 796 C CA . GLN B 1 21 ? 0.347 12.935 21.804 1.00 18.37 21 GLN B CA 1
ATOM 797 C C . GLN B 1 21 ? -0.681 12.245 20.913 1.00 17.63 21 GLN B C 1
ATOM 798 O O . GLN B 1 21 ? -1.882 12.296 21.170 1.00 20.10 21 GLN B O 1
ATOM 804 N N . LYS B 1 22 ? -0.181 11.577 19.886 1.00 16.43 22 LYS B N 1
ATOM 805 C CA . LYS B 1 22 ? -1.020 10.858 18.924 1.00 15.65 22 LYS B CA 1
ATOM 806 C C . LYS B 1 22 ? -1.443 9.453 19.375 1.00 16.72 22 LYS B C 1
ATOM 807 O O . LYS B 1 22 ? -2.119 8.723 18.652 1.00 18.17 22 LYS B O 1
ATOM 813 N N . GLY B 1 23 ? -1.098 9.064 20.596 1.00 16.90 23 GLY B N 1
ATOM 814 C CA . GLY B 1 23 ? -1.535 7.765 21.086 1.00 15.75 23 GLY B CA 1
ATOM 815 C C . GLY B 1 23 ? -0.865 6.547 20.470 1.00 16.17 23 GLY B C 1
ATOM 816 O O . GLY B 1 23 ? -1.427 5.437 20.484 1.00 16.14 23 GLY B O 1
ATOM 817 N N . VAL B 1 24 ? 0.357 6.730 19.999 1.00 15.24 24 VAL B N 1
ATOM 818 C CA . VAL B 1 24 ? 1.095 5.680 19.308 1.00 14.53 24 VAL B CA 1
ATOM 819 C C . VAL B 1 24 ? 2.245 5.189 20.169 1.00 16.28 24 VAL B C 1
ATOM 820 O O . VAL B 1 24 ? 3.096 5.983 20.548 1.00 17.19 24 VAL B O 1
ATOM 824 N N . SER B 1 25 ? 2.264 3.906 20.477 1.00 16.22 25 SER B N 1
ATOM 825 C CA . SER B 1 25 ? 3.350 3.298 21.235 1.00 15.51 25 SER B CA 1
ATOM 826 C C . SER B 1 25 ? 4.595 3.169 20.365 1.00 13.31 25 SER B C 1
ATOM 827 O O . SER B 1 25 ? 4.521 3.228 19.133 1.00 16.28 25 SER B O 1
ATOM 830 N N . GLN B 1 26 ? 5.754 2.974 20.989 1.00 16.19 26 GLN B N 1
ATOM 831 C CA . GLN B 1 26 ? 6.967 2.714 20.220 1.00 15.95 26 GLN B CA 1
ATOM 832 C C . GLN B 1 26 ? 6.778 1.498 19.311 1.00 15.66 26 GLN B C 1
ATOM 833 O O . GLN B 1 26 ? 7.222 1.508 18.161 1.00 16.17 26 GLN B O 1
ATOM 839 N N . GLU B 1 27 ? 6.124 0.457 19.827 1.00 15.56 27 GLU B N 1
ATOM 840 C CA . GLU B 1 27 ? 5.910 -0.768 19.029 1.00 15.93 27 GLU B CA 1
ATOM 841 C C . GLU B 1 27 ? 5.044 -0.486 17.805 1.00 14.67 27 GLU B C 1
ATOM 842 O O . GLU B 1 27 ? 5.349 -0.928 16.679 1.00 16.54 27 GLU B O 1
ATOM 848 N N . GLU B 1 28 ? 3.975 0.281 17.987 1.00 14.80 28 GLU B N 1
ATOM 849 C CA . GLU B 1 28 ? 3.121 0.579 16.862 1.00 14.24 28 GLU B CA 1
ATOM 850 C C . GLU B 1 28 ? 3.869 1.451 15.865 1.00 14.92 28 GLU B C 1
ATOM 851 O O . GLU B 1 28 ? 3.704 1.293 14.663 1.00 15.09 28 GLU B O 1
ATOM 857 N N . LEU B 1 29 ? 4.642 2.444 16.327 1.00 15.19 29 LEU B N 1
ATOM 858 C CA . LEU B 1 29 ? 5.369 3.276 15.385 1.00 16.15 29 LEU B CA 1
ATOM 859 C C . LEU B 1 29 ? 6.331 2.433 14.570 1.00 15.40 29 LEU B C 1
ATOM 860 O O . LEU B 1 29 ? 6.429 2.583 13.378 1.00 15.96 29 LEU B O 1
ATOM 865 N N . ALA B 1 30 ? 6.998 1.487 15.201 1.00 15.20 30 ALA B N 1
ATOM 866 C CA . ALA B 1 30 ? 7.916 0.559 14.495 1.00 16.79 30 ALA B CA 1
ATOM 867 C C . ALA B 1 30 ? 7.128 -0.184 13.417 1.00 15.66 30 ALA B C 1
ATOM 868 O O . ALA B 1 30 ? 7.552 -0.256 12.281 1.00 17.10 30 ALA B O 1
ATOM 870 N N . ASP B 1 31 ? 5.976 -0.737 13.779 1.00 13.30 31 ASP B N 1
ATOM 871 C CA . ASP B 1 31 ? 5.132 -1.423 12.818 1.00 14.21 31 ASP B CA 1
ATOM 872 C C . ASP B 1 31 ? 4.736 -0.528 11.625 1.00 18.22 31 ASP B C 1
ATOM 873 O O . ASP B 1 31 ? 4.848 -0.943 10.471 1.00 19.06 31 ASP B O 1
ATOM 878 N N . LEU B 1 32 ? 4.245 0.668 11.924 1.00 15.30 32 LEU B N 1
ATOM 879 C CA . LEU B 1 32 ? 3.751 1.565 10.890 1.00 16.33 32 LEU B CA 1
ATOM 880 C C . LEU B 1 32 ? 4.859 2.082 9.989 1.00 18.27 32 LEU B C 1
ATOM 881 O O . LEU B 1 32 ? 4.625 2.299 8.790 1.00 19.63 32 LEU B O 1
ATOM 886 N N . ALA B 1 33 ? 6.025 2.361 10.563 1.00 17.50 33 ALA B N 1
ATOM 887 C CA . ALA B 1 33 ? 7.132 2.951 9.813 1.00 17.97 33 ALA B CA 1
ATOM 888 C C . ALA B 1 33 ? 8.078 1.925 9.233 1.00 19.83 33 ALA B C 1
ATOM 889 O O . ALA B 1 33 ? 9.004 2.279 8.502 1.00 20.65 33 ALA B O 1
ATOM 891 N N . GLY B 1 34 ? 7.838 0.635 9.486 1.00 17.83 34 GLY B N 1
ATOM 892 C CA . GLY B 1 34 ? 8.743 -0.398 8.993 1.00 20.99 34 GLY B CA 1
ATOM 893 C C . GLY B 1 34 ? 10.138 -0.335 9.579 1.00 23.17 34 GLY B C 1
ATOM 894 O O . GLY B 1 34 ? 11.129 -0.548 8.871 1.00 24.54 34 GLY B O 1
ATOM 895 N N . LEU B 1 35 ? 10.214 -0.067 10.885 1.00 18.08 35 LEU B N 1
ATOM 896 C CA . LEU B 1 35 ? 11.447 0.011 11.627 1.00 17.58 35 LEU B CA 1
ATOM 897 C C . LEU B 1 35 ? 11.340 -0.919 12.821 1.00 21.19 35 LEU B C 1
ATOM 898 O O . LEU B 1 35 ? 10.280 -1.454 13.080 1.00 23.75 35 LEU B O 1
ATOM 903 N N . HIS B 1 36 ? 12.448 -1.177 13.504 1.00 21.99 36 HIS B N 1
ATOM 904 C CA . HIS B 1 36 ? 12.430 -1.985 14.715 1.00 21.25 36 HIS B CA 1
ATOM 905 C C . HIS B 1 36 ? 12.119 -1.123 15.935 1.00 19.14 36 HIS B C 1
ATOM 906 O O . HIS B 1 36 ? 12.557 0.028 15.993 1.00 19.42 36 HIS B O 1
ATOM 913 N N . ARG B 1 37 ? 11.434 -1.685 16.928 1.00 20.02 37 ARG B N 1
ATOM 914 C CA . ARG B 1 37 ? 11.164 -0.971 18.169 1.00 18.76 37 ARG B CA 1
ATOM 915 C C . ARG B 1 37 ? 12.429 -0.478 18.844 1.00 20.32 37 ARG B C 1
ATOM 916 O O . ARG B 1 37 ? 12.458 0.643 19.338 1.00 19.87 37 ARG B O 1
ATOM 924 N N . THR B 1 38 ? 13.465 -1.310 18.866 1.00 20.42 38 THR B N 1
ATOM 925 C CA . THR B 1 38 ? 14.689 -0.908 19.528 1.00 21.63 38 THR B CA 1
ATOM 926 C C . THR B 1 38 ? 15.273 0.328 18.872 1.00 20.18 38 THR B C 1
ATOM 927 O O . THR B 1 38 ? 15.781 1.215 19.566 1.00 21.82 38 THR B O 1
ATOM 931 N N . TYR B 1 39 ? 15.207 0.400 17.541 1.00 20.47 39 TYR B N 1
ATOM 932 C CA . TYR B 1 39 ? 15.652 1.588 16.797 1.00 21.25 39 TYR B CA 1
ATOM 933 C C . TYR B 1 39 ? 14.889 2.837 17.227 1.00 21.51 39 TYR B C 1
ATOM 934 O O . TYR B 1 39 ? 15.504 3.869 17.503 1.00 20.22 39 TYR B O 1
ATOM 943 N N . ILE B 1 40 ? 13.567 2.734 17.309 1.00 20.59 40 ILE B N 1
ATOM 944 C CA . ILE B 1 40 ? 12.731 3.861 17.757 1.00 17.60 40 ILE B CA 1
ATOM 945 C C . ILE B 1 40 ? 13.186 4.299 19.157 1.00 18.92 40 ILE B C 1
ATOM 946 O O . ILE B 1 40 ? 13.345 5.493 19.431 1.00 19.15 40 ILE B O 1
ATOM 951 N N . SER B 1 41 ? 13.433 3.339 20.040 1.00 20.65 41 SER B N 1
ATOM 952 C CA . SER B 1 41 ? 13.821 3.664 21.408 1.00 18.01 41 SER B CA 1
ATOM 953 C C . SER B 1 41 ? 15.160 4.388 21.408 1.00 18.51 41 SER B C 1
ATOM 954 O O . SER B 1 41 ? 15.339 5.374 22.120 1.00 19.89 41 SER B O 1
ATOM 957 N N . GLU B 1 42 ? 16.093 3.886 20.608 1.00 18.54 42 GLU B N 1
ATOM 958 C CA . GLU B 1 42 ? 17.412 4.482 20.487 1.00 17.30 42 GLU B CA 1
ATOM 959 C C . GLU B 1 42 ? 17.325 5.899 19.934 1.00 20.86 42 GLU B C 1
ATOM 960 O O . GLU B 1 42 ? 17.983 6.807 20.425 1.00 20.32 42 GLU B O 1
ATOM 966 N N . VAL B 1 43 ? 16.502 6.084 18.917 1.00 18.13 43 VAL B N 1
ATOM 967 C CA . VAL B 1 43 ? 16.323 7.425 18.345 1.00 17.35 43 VAL B CA 1
ATOM 968 C C . VAL B 1 43 ? 15.735 8.380 19.385 1.00 17.82 43 VAL B C 1
ATOM 969 O O . VAL B 1 43 ? 16.210 9.500 19.545 1.00 15.88 43 VAL B O 1
ATOM 973 N N . GLU B 1 44 ? 14.739 7.927 20.130 1.00 17.26 44 GLU B N 1
ATOM 974 C CA . GLU B 1 44 ? 14.133 8.759 21.163 1.00 16.43 44 GLU B CA 1
ATOM 975 C C . GLU B 1 44 ? 15.108 9.197 22.261 1.00 17.10 44 GLU B C 1
ATOM 976 O O . GLU B 1 44 ? 14.952 10.268 22.816 1.00 18.57 44 GLU B O 1
ATOM 982 N N . ARG B 1 45 ? 16.085 8.348 22.548 1.00 16.92 45 ARG B N 1
ATOM 983 C CA . ARG B 1 45 ? 17.149 8.610 23.524 1.00 19.10 45 ARG B CA 1
ATOM 984 C C . ARG B 1 45 ? 18.274 9.478 22.938 1.00 18.25 45 ARG B C 1
ATOM 985 O O . ARG B 1 45 ? 19.172 9.916 23.672 1.00 18.53 45 ARG B O 1
ATOM 993 N N . GLY B 1 46 ? 18.281 9.715 21.622 1.00 18.49 46 GLY B N 1
ATOM 994 C CA . GLY B 1 46 ? 19.372 10.471 21.001 1.00 17.77 46 GLY B CA 1
ATOM 995 C C . GLY B 1 46 ? 20.619 9.651 20.720 1.00 18.85 46 GLY B C 1
ATOM 996 O O . GLY B 1 46 ? 21.695 10.213 20.502 1.00 18.93 46 GLY B O 1
ATOM 997 N N . ASP B 1 47 ? 20.477 8.326 20.690 1.00 18.96 47 ASP B N 1
ATOM 998 C CA . ASP B 1 47 ? 21.608 7.422 20.456 1.00 22.06 47 ASP B CA 1
ATOM 999 C C . ASP B 1 47 ? 21.870 7.038 19.008 1.00 27.29 47 ASP B C 1
ATOM 1000 O O . ASP B 1 47 ? 22.770 6.243 18.735 1.00 30.30 47 ASP B O 1
ATOM 1005 N N . ARG B 1 48 ? 21.081 7.581 18.093 1.00 22.88 48 ARG B N 1
ATOM 1006 C CA . ARG B 1 48 ? 21.270 7.358 16.669 1.00 23.22 48 ARG B CA 1
ATOM 1007 C C . ARG B 1 48 ? 21.265 8.707 15.970 1.00 22.15 48 ARG B C 1
ATOM 1008 O O . ARG B 1 48 ? 20.766 9.700 16.498 1.00 30.36 48 ARG B O 1
ATOM 1016 N N . ASN B 1 49 ? 21.826 8.727 14.766 1.00 18.94 49 ASN B N 1
ATOM 1017 C CA . ASN B 1 49 ? 21.818 9.876 13.892 1.00 17.70 49 ASN B CA 1
ATOM 1018 C C . ASN B 1 49 ? 20.864 9.520 12.746 1.00 17.58 49 ASN B C 1
ATOM 1019 O O . ASN B 1 49 ? 21.272 9.001 11.707 1.00 18.90 49 ASN B O 1
ATOM 1024 N N . ILE B 1 50 ? 19.591 9.794 12.971 1.00 18.79 50 ILE B N 1
ATOM 1025 C CA . ILE B 1 50 ? 18.542 9.282 12.092 1.00 17.13 50 ILE B CA 1
ATOM 1026 C C . ILE B 1 50 ? 18.691 9.795 10.673 1.00 17.45 50 ILE B C 1
ATOM 1027 O O . ILE B 1 50 ? 18.924 10.971 10.437 1.00 19.43 50 ILE B O 1
ATOM 1032 N N . SER B 1 51 ? 18.507 8.904 9.724 1.00 15.75 51 SER B N 1
ATOM 1033 C CA . SER B 1 51 ? 18.631 9.262 8.304 1.00 16.39 51 SER B CA 1
ATOM 1034 C C . SER B 1 51 ? 17.433 10.043 7.796 1.00 15.00 51 SER B C 1
ATOM 1035 O O . SER B 1 51 ? 16.346 9.925 8.309 1.00 15.11 51 SER B O 1
ATOM 1038 N N . LEU B 1 52 ? 17.659 10.819 6.726 1.00 14.06 52 LEU B N 1
ATOM 1039 C CA . LEU B 1 52 ? 16.554 11.460 6.005 1.00 16.46 52 LEU B CA 1
ATOM 1040 C C . LEU B 1 52 ? 15.431 10.474 5.686 1.00 13.10 52 LEU B C 1
ATOM 1041 O O . LEU B 1 52 ? 14.255 10.772 5.912 1.00 15.39 52 LEU B O 1
ATOM 1046 N N . ILE B 1 53 ? 15.779 9.302 5.172 1.00 13.94 53 ILE B N 1
ATOM 1047 C CA . ILE B 1 53 ? 14.761 8.316 4.800 1.00 13.90 53 ILE B CA 1
ATOM 1048 C C . ILE B 1 53 ? 13.922 7.932 6.010 1.00 14.05 53 ILE B C 1
ATOM 1049 O O . ILE B 1 53 ? 12.715 7.867 5.911 1.00 14.96 53 ILE B O 1
ATOM 1054 N N . ASN B 1 54 ? 14.561 7.677 7.148 1.00 13.94 54 ASN B N 1
ATOM 1055 C CA . ASN B 1 54 ? 13.789 7.287 8.311 1.00 15.38 54 ASN B CA 1
ATOM 1056 C C . ASN B 1 54 ? 13.009 8.417 8.941 1.00 14.28 54 ASN B C 1
ATOM 1057 O O . ASN B 1 54 ? 11.950 8.189 9.495 1.00 15.87 54 ASN B O 1
ATOM 1062 N N . ILE B 1 55 ? 13.534 9.646 8.862 1.00 13.94 55 ILE B N 1
ATOM 1063 C CA . ILE B 1 55 ? 12.741 10.834 9.215 1.00 14.90 55 ILE B CA 1
ATOM 1064 C C . ILE B 1 55 ? 11.448 10.838 8.397 1.00 16.76 55 ILE B C 1
ATOM 1065 O O . ILE B 1 55 ? 10.362 10.992 8.941 1.00 16.76 55 ILE B O 1
ATOM 1070 N N . HIS B 1 56 ? 11.586 10.633 7.096 1.00 14.85 56 HIS B N 1
ATOM 1071 C CA . HIS B 1 56 ? 10.447 10.606 6.194 1.00 14.78 56 HIS B CA 1
ATOM 1072 C C . HIS B 1 56 ? 9.459 9.536 6.623 1.00 15.23 56 HIS B C 1
ATOM 1073 O O . HIS B 1 56 ? 8.261 9.790 6.712 1.00 16.97 56 HIS B O 1
ATOM 1080 N N . LYS B 1 57 ? 9.967 8.329 6.852 1.00 14.81 57 LYS B N 1
ATOM 1081 C CA . LYS B 1 57 ? 9.082 7.210 7.181 1.00 14.92 57 LYS B CA 1
ATOM 1082 C C . LYS B 1 57 ? 8.325 7.475 8.483 1.00 15.82 57 LYS B C 1
ATOM 1083 O O . LYS B 1 57 ? 7.132 7.165 8.585 1.00 17.28 57 LYS B O 1
ATOM 1089 N N . ILE B 1 58 ? 9.025 7.983 9.494 1.00 14.44 58 ILE B N 1
ATOM 1090 C CA . ILE B 1 58 ? 8.407 8.203 10.802 1.00 15.66 58 ILE B CA 1
AT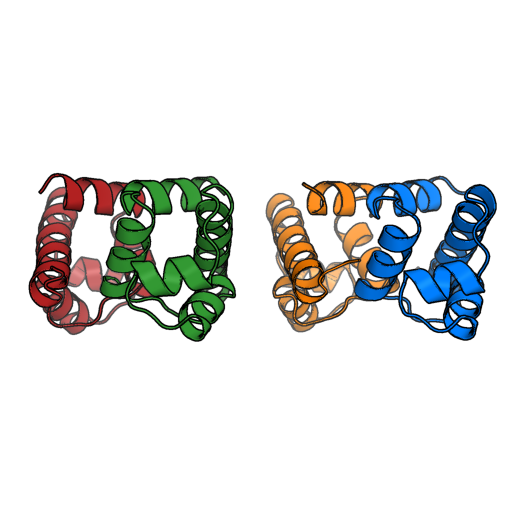OM 1091 C C . ILE B 1 58 ? 7.343 9.300 10.709 1.00 16.24 58 ILE B C 1
ATOM 1092 O O . ILE B 1 58 ? 6.253 9.175 11.261 1.00 15.88 58 ILE B O 1
ATOM 1097 N N . CYS B 1 59 ? 7.675 10.380 10.023 1.00 16.62 59 CYS B N 1
ATOM 1098 C CA . CYS B 1 59 ? 6.732 11.486 9.894 1.00 17.15 59 CYS B CA 1
ATOM 1099 C C . CYS B 1 59 ? 5.491 11.034 9.115 1.00 18.19 59 CYS B C 1
ATOM 1100 O O . CYS B 1 59 ? 4.355 11.378 9.487 1.00 17.87 59 CYS B O 1
ATOM 1103 N N . ALA B 1 60 ? 5.689 10.277 8.032 1.00 15.77 60 ALA B N 1
ATOM 1104 C CA . ALA B 1 60 ? 4.556 9.765 7.276 1.00 15.96 60 ALA B CA 1
ATOM 1105 C C . ALA B 1 60 ? 3.687 8.879 8.173 1.00 16.36 60 ALA B C 1
ATOM 1106 O O . ALA B 1 60 ? 2.457 9.023 8.179 1.00 16.57 60 ALA B O 1
ATOM 1108 N N . ALA B 1 61 ? 4.323 7.995 8.944 1.00 15.92 61 ALA B N 1
ATOM 1109 C CA . ALA B 1 61 ? 3.569 7.078 9.823 1.00 16.48 61 ALA B CA 1
ATOM 1110 C C . ALA B 1 61 ? 2.728 7.843 10.844 1.00 17.52 61 ALA 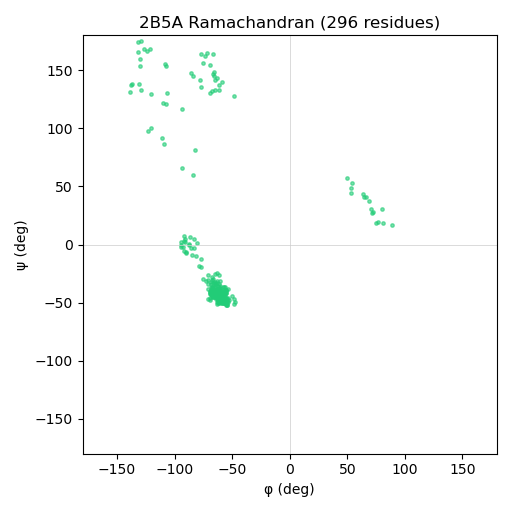B C 1
ATOM 1111 O O . ALA B 1 61 ? 1.640 7.412 11.213 1.00 18.32 61 ALA B O 1
ATOM 1113 N N . LEU B 1 62 ? 3.247 8.968 11.322 1.00 15.09 62 LEU B N 1
ATOM 1114 C CA . LEU B 1 62 ? 2.524 9.765 12.299 1.00 15.92 62 LEU B CA 1
ATOM 1115 C C . LEU B 1 62 ? 1.627 10.833 11.669 1.00 15.73 62 LEU B C 1
ATOM 1116 O O . LEU B 1 62 ? 1.005 11.628 12.370 1.00 17.83 62 LEU B O 1
ATOM 1121 N N . ASP B 1 63 ? 1.533 10.846 10.340 1.00 15.26 63 ASP B N 1
ATOM 1122 C CA . ASP B 1 63 ? 0.747 11.838 9.626 1.00 14.99 63 ASP B CA 1
ATOM 1123 C C . ASP B 1 63 ? 1.064 13.261 10.100 1.00 17.42 63 ASP B C 1
ATOM 1124 O O . ASP B 1 63 ? 0.205 14.035 10.537 1.00 15.49 63 ASP B O 1
ATOM 1129 N N . ILE B 1 64 ? 2.343 13.602 9.992 1.00 16.08 64 ILE B N 1
ATOM 1130 C CA . ILE B 1 64 ? 2.813 14.942 10.296 1.00 15.18 64 ILE B CA 1
ATOM 1131 C C . ILE B 1 64 ? 3.841 15.346 9.248 1.00 15.68 64 ILE B C 1
ATOM 1132 O O . ILE B 1 64 ? 4.736 14.535 8.961 1.00 16.70 64 ILE B O 1
ATOM 1137 N N . PRO B 1 65 ? 3.722 16.550 8.657 1.00 14.71 65 PRO B N 1
ATOM 1138 C CA . PRO B 1 65 ? 4.800 16.961 7.751 1.00 15.98 65 PRO B CA 1
ATOM 1139 C C . PRO B 1 65 ? 6.123 17.110 8.493 1.00 15.87 65 PRO B C 1
ATOM 1140 O O . PRO B 1 65 ? 6.151 17.539 9.644 1.00 16.08 65 PRO B O 1
ATOM 1144 N N . ALA B 1 66 ? 7.226 16.735 7.841 1.00 16.27 66 ALA B N 1
ATOM 1145 C CA . ALA B 1 66 ? 8.544 16.959 8.433 1.00 15.95 66 ALA B CA 1
ATOM 1146 C C . ALA B 1 66 ? 8.741 18.410 8.827 1.00 14.92 66 ALA B C 1
ATOM 1147 O O . ALA B 1 66 ? 9.349 18.689 9.872 1.00 16.17 66 ALA B O 1
ATOM 1149 N N . SER B 1 67 ? 8.234 19.344 8.017 1.00 16.07 67 SER B N 1
ATOM 1150 C CA . SER B 1 67 ? 8.390 20.772 8.355 1.00 14.69 67 SER B CA 1
ATOM 1151 C C . SER B 1 67 ? 7.749 21.077 9.701 1.00 15.94 67 SER B C 1
ATOM 1152 O O . SER B 1 67 ? 8.338 21.758 10.529 1.00 17.67 67 SER B O 1
ATOM 1155 N N . THR B 1 68 ? 6.576 20.535 9.928 1.00 15.06 68 THR B N 1
ATOM 1156 C CA . THR B 1 68 ? 5.856 20.746 11.190 1.00 15.88 68 THR B CA 1
ATOM 1157 C C . THR B 1 68 ? 6.583 20.062 12.352 1.00 15.30 68 THR B C 1
ATOM 1158 O O . THR B 1 68 ? 6.666 20.612 13.456 1.00 18.03 68 THR B O 1
ATOM 1162 N N . PHE B 1 69 ? 7.070 18.847 12.137 1.00 14.83 69 PHE B N 1
ATOM 1163 C CA . PHE B 1 69 ? 7.868 18.147 13.137 1.00 15.48 69 PHE B CA 1
ATOM 1164 C C . PHE B 1 69 ? 9.041 19.040 13.532 1.00 14.70 69 PHE B C 1
ATOM 1165 O O . PHE B 1 69 ? 9.299 19.274 14.701 1.00 16.79 69 PHE B O 1
ATOM 1173 N N .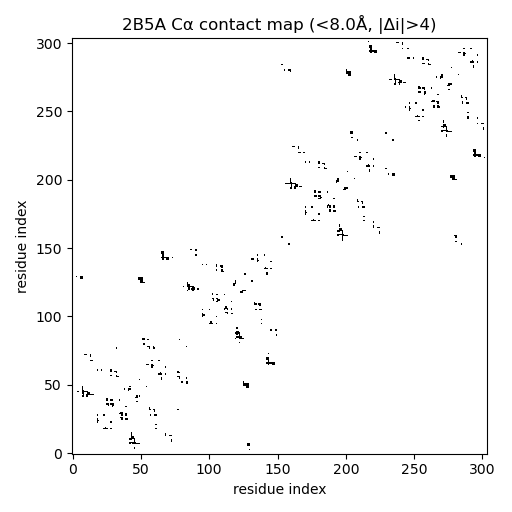 PHE B 1 70 ? 9.784 19.533 12.563 1.00 15.97 70 PHE B N 1
ATOM 1174 C CA . PHE B 1 70 ? 10.953 20.342 12.907 1.00 15.75 70 PHE B CA 1
ATOM 1175 C C . PHE B 1 70 ? 10.579 21.674 13.544 1.00 16.55 70 PHE B C 1
ATOM 1176 O O . PHE B 1 70 ? 11.350 22.180 14.367 1.00 17.13 70 PHE B O 1
ATOM 1184 N N . ARG B 1 71 ? 9.430 22.247 13.192 1.00 15.76 71 ARG B N 1
ATOM 1185 C CA . ARG B 1 71 ? 8.973 23.471 13.850 1.00 16.15 71 ARG B CA 1
ATOM 1186 C C . ARG B 1 71 ? 8.782 23.190 15.342 1.00 16.93 71 ARG B C 1
ATOM 1187 O O . ARG B 1 71 ? 9.170 23.996 16.181 1.00 18.47 71 ARG B O 1
ATOM 1195 N N . LYS B 1 72 ? 8.196 22.038 15.667 1.00 17.21 72 LYS B N 1
ATOM 1196 C CA . LYS B 1 72 ? 8.018 21.652 17.087 1.00 17.77 72 LYS B CA 1
ATOM 1197 C C . LYS B 1 72 ? 9.377 21.451 17.780 1.00 19.53 72 LYS B C 1
ATOM 1198 O O . LYS B 1 72 ? 9.590 21.896 18.919 1.00 19.60 72 LYS B O 1
ATOM 1204 N N . MET B 1 73 ? 10.308 20.813 17.085 1.00 18.37 73 MET B N 1
ATOM 1205 C CA . MET B 1 73 ? 11.656 20.579 17.611 1.00 19.40 73 MET B CA 1
ATOM 1206 C C . MET B 1 73 ? 12.364 21.905 17.884 1.00 19.88 73 MET B C 1
ATOM 1207 O O . MET B 1 73 ? 13.164 22.009 18.835 1.00 20.35 73 MET B O 1
ATOM 1212 N N . GLU B 1 74 ? 12.077 22.899 17.048 1.00 18.21 74 GLU B N 1
ATOM 1213 C CA . GLU B 1 74 ? 12.702 24.209 17.140 1.00 19.47 74 GLU B CA 1
ATOM 1214 C C . GLU B 1 74 ? 12.138 25.088 18.263 1.00 20.17 74 GLU B C 1
ATOM 1215 O O . GLU B 1 74 ? 12.800 26.066 18.652 1.00 21.26 74 GLU B O 1
ATOM 1221 N N . GLU B 1 75 ? 10.935 24.762 18.752 1.00 19.27 75 GLU B N 1
ATOM 1222 C CA . GLU B 1 75 ? 10.385 25.309 20.028 1.00 26.90 75 GLU B CA 1
ATOM 1223 C C . GLU B 1 75 ? 11.103 24.698 21.227 1.00 32.00 75 GLU B C 1
ATOM 1224 O O . GLU B 1 75 ? 12.324 24.743 21.346 1.00 35.77 75 GLU B O 1
ATOM 1230 N N . MET C 1 1 ? 5.609 4.684 33.948 1.00 31.58 1 MET C N 1
ATOM 1231 C CA . MET C 1 1 ? 6.844 3.909 34.178 1.00 25.57 1 MET C CA 1
ATOM 1232 C C . MET C 1 1 ? 7.995 4.874 34.391 1.00 24.27 1 MET C C 1
ATOM 1233 O O . MET C 1 1 ? 8.140 5.867 33.670 1.00 24.66 1 MET C O 1
ATOM 1238 N N . ILE C 1 2 ? 8.813 4.584 35.397 1.00 15.74 2 ILE C N 1
ATOM 1239 C CA . ILE C 1 2 ? 9.956 5.394 35.718 1.00 20.13 2 ILE C CA 1
ATOM 1240 C C . ILE C 1 2 ? 10.954 5.208 34.601 1.00 18.78 2 ILE C C 1
ATOM 1241 O O . ILE C 1 2 ? 11.250 4.092 34.174 1.00 22.81 2 ILE C O 1
ATOM 1246 N N . ASN C 1 3 ? 11.446 6.329 34.096 1.00 18.78 3 ASN C N 1
ATOM 1247 C CA . ASN C 1 3 ? 12.466 6.330 33.085 1.00 17.99 3 ASN C CA 1
ATOM 1248 C C . ASN C 1 3 ? 13.625 7.092 33.694 1.00 18.02 3 ASN C C 1
ATOM 1249 O O . ASN C 1 3 ? 13.578 8.309 33.755 1.00 18.34 3 ASN C O 1
ATOM 1254 N N . GLU C 1 4 ? 14.631 6.374 34.201 1.00 17.53 4 GLU C N 1
ATOM 1255 C CA . GLU C 1 4 ? 15.744 7.022 34.932 1.00 16.43 4 GLU C CA 1
ATOM 1256 C C . GLU C 1 4 ? 16.511 8.007 34.076 1.00 15.83 4 GLU C C 1
ATOM 1257 O O . GLU C 1 4 ? 16.861 9.098 34.533 1.00 17.51 4 GLU C O 1
ATOM 1263 N N . ILE C 1 5 ? 16.784 7.628 32.827 1.00 15.74 5 ILE C N 1
ATOM 1264 C CA . ILE C 1 5 ? 17.478 8.537 31.925 1.00 17.14 5 ILE C CA 1
ATOM 1265 C C . ILE C 1 5 ? 16.717 9.855 31.769 1.00 15.41 5 ILE C C 1
ATOM 1266 O O . ILE C 1 5 ? 17.295 10.945 31.842 1.00 18.63 5 ILE C O 1
ATOM 1271 N N . GLU C 1 6 ? 15.412 9.756 31.544 1.00 17.74 6 GLU C N 1
ATOM 1272 C CA . GLU C 1 6 ? 14.572 10.913 31.334 1.00 19.52 6 GLU C CA 1
ATOM 1273 C C . GLU C 1 6 ? 14.568 11.792 32.585 1.00 18.96 6 GLU C C 1
ATOM 1274 O O . GLU C 1 6 ? 14.709 13.008 32.497 1.00 20.93 6 GLU C O 1
ATOM 1280 N N . ILE C 1 7 ? 14.465 11.164 33.752 1.00 17.59 7 ILE C N 1
ATOM 1281 C CA . ILE C 1 7 ? 14.459 11.922 35.000 1.00 18.25 7 ILE C CA 1
ATOM 1282 C C . ILE C 1 7 ? 15.763 12.684 35.183 1.00 18.49 7 ILE C C 1
ATOM 1283 O O . ILE C 1 7 ? 15.755 13.886 35.479 1.00 18.90 7 ILE C O 1
ATOM 1288 N N . LYS C 1 8 ? 16.893 11.995 35.032 1.00 15.27 8 LYS C N 1
ATOM 1289 C CA . LYS C 1 8 ? 18.186 12.628 35.197 1.00 16.50 8 LYS C CA 1
ATOM 1290 C C . LYS C 1 8 ? 18.418 13.688 34.140 1.00 17.66 8 LYS C C 1
ATOM 1291 O O . LYS C 1 8 ? 18.869 14.770 34.468 1.00 17.71 8 LYS C O 1
ATOM 1297 N N . ARG C 1 9 ? 18.118 13.400 32.875 1.00 16.31 9 ARG C N 1
ATOM 1298 C CA . ARG C 1 9 ? 18.334 14.420 31.842 1.00 17.07 9 ARG C CA 1
ATOM 1299 C C . ARG C 1 9 ? 17.434 15.646 32.027 1.00 14.99 9 ARG C C 1
ATOM 1300 O O . ARG C 1 9 ? 17.844 16.783 31.744 1.00 18.38 9 ARG C O 1
ATOM 1308 N N . LYS C 1 10 ? 16.218 15.423 32.515 1.00 16.12 10 LYS C N 1
ATOM 1309 C CA . LYS C 1 10 ? 15.284 16.522 32.747 1.00 16.56 10 LYS C CA 1
ATOM 1310 C C . LYS C 1 10 ? 15.808 17.429 33.871 1.00 16.10 10 LYS C C 1
ATOM 1311 O O . LYS C 1 10 ? 15.783 18.671 33.758 1.00 18.22 10 LYS C O 1
ATOM 1317 N N . PHE C 1 11 ? 16.307 16.810 34.943 1.00 16.98 11 PHE C N 1
ATOM 1318 C CA . PHE C 1 11 ? 16.973 17.577 35.990 1.00 18.51 11 PHE C CA 1
ATOM 1319 C C . PHE C 1 11 ? 18.122 18.380 35.389 1.00 18.15 11 PHE C C 1
ATOM 1320 O O . PHE C 1 11 ? 18.244 19.585 35.661 1.00 18.13 11 PHE C O 1
ATOM 1328 N N . GLY C 1 12 ? 18.962 17.722 34.589 1.00 16.80 12 GLY C N 1
ATOM 1329 C CA . GLY C 1 12 ? 20.128 18.372 33.994 1.00 16.54 12 GLY C CA 1
ATOM 1330 C C . GLY C 1 12 ? 19.764 19.523 33.086 1.00 17.80 12 GLY C C 1
ATOM 1331 O O . GLY C 1 12 ? 20.391 20.581 33.133 1.00 18.24 12 GLY C O 1
ATOM 1332 N N . ARG C 1 13 ? 18.726 19.333 32.261 1.00 17.34 13 ARG C N 1
ATOM 1333 C CA . ARG C 1 13 ? 18.244 20.406 31.394 1.00 17.83 13 ARG C CA 1
ATOM 1334 C C . ARG C 1 13 ? 17.739 21.581 32.193 1.00 18.34 13 ARG C C 1
ATOM 1335 O O . ARG C 1 13 ? 17.995 22.723 31.852 1.00 17.82 13 ARG C O 1
ATOM 1343 N N . THR C 1 14 ? 17.055 21.297 33.298 1.00 17.19 14 THR C N 1
ATOM 1344 C CA . THR C 1 14 ? 16.535 22.359 34.132 1.00 17.95 14 THR C CA 1
ATOM 1345 C C . THR C 1 14 ? 17.664 23.118 34.821 1.00 17.83 14 THR C C 1
ATOM 1346 O O . THR C 1 14 ? 17.640 24.359 34.930 1.00 18.47 14 THR C O 1
ATOM 1350 N N . LEU C 1 15 ? 18.670 22.375 35.274 1.00 16.53 15 LEU C N 1
ATOM 1351 C CA . LEU C 1 15 ? 19.841 23.020 35.877 1.00 16.75 15 LEU C CA 1
ATOM 1352 C C . LEU C 1 15 ? 20.523 23.971 34.884 1.00 18.37 15 LEU C C 1
ATOM 1353 O O . LEU C 1 15 ? 20.836 25.136 35.209 1.00 18.33 15 LEU C O 1
ATOM 1358 N N . LYS C 1 16 ? 20.742 23.485 33.665 1.00 17.69 16 LYS C N 1
ATOM 1359 C CA . LYS C 1 16 ? 21.395 24.335 32.667 1.00 17.63 16 LYS C CA 1
ATOM 1360 C C . LYS C 1 16 ? 20.570 25.576 32.383 1.00 17.52 16 LYS C C 1
ATOM 1361 O O . LYS C 1 16 ? 21.107 26.696 32.277 1.00 18.77 16 LYS C O 1
ATOM 1367 N N . LYS C 1 17 ? 19.263 25.389 32.239 1.00 17.29 17 LYS C N 1
ATOM 1368 C CA . LYS C 1 17 ? 18.330 26.494 32.019 1.00 19.59 17 LYS C CA 1
ATOM 1369 C C . LYS C 1 17 ? 18.430 27.550 33.109 1.00 17.30 17 LYS C C 1
ATOM 1370 O O . LYS C 1 17 ? 18.580 28.736 32.810 1.00 19.47 17 LYS C O 1
ATOM 1376 N N . ILE C 1 18 ? 18.332 27.127 34.370 1.00 18.11 18 ILE C N 1
ATOM 1377 C CA . ILE C 1 18 ? 18.341 28.074 35.493 1.00 18.12 18 ILE C CA 1
ATOM 1378 C C . ILE C 1 18 ? 19.708 28.757 35.640 1.00 17.79 18 ILE C C 1
ATOM 1379 O O . ILE C 1 18 ? 19.793 29.978 35.812 1.00 18.20 18 ILE C O 1
ATOM 1384 N N . ARG C 1 19 ? 20.767 27.964 35.562 1.00 18.21 19 ARG C N 1
ATOM 1385 C CA . ARG C 1 19 ? 22.117 28.478 35.727 1.00 18.19 19 ARG C CA 1
ATOM 1386 C C . ARG C 1 19 ? 22.419 29.525 34.657 1.00 19.78 19 ARG C C 1
ATOM 1387 O O . ARG C 1 19 ? 22.919 30.623 34.960 1.00 18.76 19 ARG C O 1
ATOM 1395 N N . THR C 1 20 ? 22.093 29.203 33.408 1.00 19.40 20 THR C N 1
ATOM 1396 C CA . THR C 1 20 ? 22.332 30.150 32.303 1.00 20.39 20 THR C CA 1
ATOM 1397 C C . THR C 1 20 ? 21.469 31.398 32.406 1.00 18.52 20 THR C C 1
ATOM 1398 O O . THR C 1 20 ? 21.970 32.519 32.170 1.00 19.19 20 THR C O 1
ATOM 1402 N N . GLN C 1 21 ? 20.209 31.249 32.802 1.00 17.96 21 GLN C N 1
ATOM 1403 C CA A GLN C 1 21 ? 19.364 32.425 32.992 0.50 19.11 21 GLN C CA 1
ATOM 1404 C CA B GLN C 1 21 ? 19.326 32.397 33.057 0.50 20.53 21 GLN C CA 1
ATOM 1405 C C . GLN C 1 21 ? 19.993 33.363 34.029 1.00 16.88 21 GLN C C 1
ATOM 1406 O O . GLN C 1 21 ? 19.948 34.602 33.860 1.00 16.48 21 GLN C O 1
ATOM 1417 N N . LYS C 1 22 ? 20.590 32.788 35.066 1.00 17.84 22 LYS C N 1
ATOM 1418 C CA . LYS C 1 22 ? 21.249 33.551 36.122 1.00 18.72 22 LYS C CA 1
ATOM 1419 C C . LYS C 1 22 ? 22.652 34.027 35.781 1.00 17.61 22 LYS C C 1
ATOM 1420 O O . LYS C 1 22 ? 23.284 34.692 36.593 1.00 18.10 22 LYS C O 1
ATOM 1426 N N . GLY C 1 23 ? 23.153 33.741 34.582 1.00 15.77 23 GLY C N 1
ATOM 1427 C CA . GLY C 1 23 ? 24.471 34.249 34.193 1.00 16.01 23 GLY C CA 1
ATOM 1428 C C . GLY C 1 23 ? 25.626 33.560 34.903 1.00 16.76 23 GLY C C 1
ATOM 1429 O O . GLY C 1 23 ? 26.694 34.157 35.080 1.00 17.85 23 GLY C O 1
ATOM 1430 N N . VAL C 1 24 ? 25.411 32.311 35.280 1.00 17.09 24 VAL C N 1
ATOM 1431 C CA . VAL C 1 24 ? 26.407 31.570 36.066 1.00 17.96 24 VAL C CA 1
ATOM 1432 C C . VAL C 1 24 ? 27.057 30.523 35.164 1.00 18.61 24 VAL C C 1
ATOM 1433 O O . VAL C 1 24 ? 26.365 29.687 34.632 1.00 22.35 24 VAL C O 1
ATOM 1437 N N . SER C 1 25 ? 28.369 30.575 34.986 1.00 19.56 25 SER C N 1
ATOM 1438 C CA . SER C 1 25 ? 29.084 29.526 34.250 1.00 19.78 25 SER C CA 1
ATOM 1439 C C . SER C 1 25 ? 29.053 28.187 35.012 1.00 21.42 25 SER C C 1
ATOM 1440 O O . SER C 1 25 ? 28.765 28.161 36.212 1.00 21.66 25 SER C O 1
ATOM 1443 N N . GLN C 1 26 ? 29.361 27.077 34.336 1.00 21.67 26 GLN C N 1
ATOM 1444 C CA . GLN C 1 26 ? 29.519 25.805 35.057 1.00 21.77 26 GLN C CA 1
ATOM 1445 C C . GLN C 1 26 ? 30.632 25.913 36.079 1.00 18.74 26 GLN C C 1
ATOM 1446 O O . GLN C 1 26 ? 30.498 25.374 37.176 1.00 18.48 26 GLN C O 1
ATOM 1452 N N . GLU C 1 27 ? 31.700 26.637 35.726 1.00 19.48 27 GLU C N 1
ATOM 1453 C CA . GLU C 1 27 ? 32.822 26.830 36.632 1.00 21.34 27 GLU C CA 1
ATOM 1454 C C . GLU C 1 27 ? 32.362 27.611 37.844 1.00 15.57 27 GLU C C 1
ATOM 1455 O O . GLU C 1 27 ? 32.675 27.226 38.976 1.00 20.49 27 GLU C O 1
ATOM 1461 N N . GLU C 1 28 ? 31.618 28.704 37.646 1.00 17.48 28 GLU C N 1
ATOM 1462 C CA . GLU C 1 28 ? 31.158 29.473 38.809 1.00 18.46 28 GLU C CA 1
ATOM 1463 C C . GLU C 1 28 ? 30.237 28.638 39.688 1.00 17.45 28 GLU C C 1
ATOM 1464 O O . GLU C 1 28 ? 30.351 28.651 40.915 1.00 17.88 28 GLU C O 1
ATOM 1470 N N . LEU C 1 29 ? 29.326 27.885 39.090 1.00 16.18 29 LEU C N 1
ATOM 1471 C CA . LEU C 1 29 ? 28.479 27.033 39.910 1.00 17.83 29 LEU C CA 1
ATOM 1472 C C . LEU C 1 29 ? 29.292 26.022 40.722 1.00 16.61 29 LEU C C 1
ATOM 1473 O O . LEU C 1 29 ? 29.023 25.804 41.894 1.00 18.01 29 LEU C O 1
ATOM 1478 N N . ALA C 1 30 ? 30.250 25.370 40.092 1.00 16.52 30 ALA C N 1
ATOM 1479 C CA . ALA C 1 30 ? 31.155 24.455 40.784 1.00 18.28 30 ALA C CA 1
ATOM 1480 C C . ALA C 1 30 ? 31.800 25.181 41.972 1.00 17.64 30 ALA C C 1
ATOM 1481 O O . ALA C 1 30 ? 31.745 24.679 43.106 1.00 19.66 30 ALA C O 1
ATOM 1483 N N . ASP C 1 31 ? 32.335 26.378 41.733 1.00 17.75 31 ASP C N 1
ATOM 1484 C CA . ASP C 1 31 ? 32.965 27.163 42.821 1.00 18.01 31 ASP C CA 1
ATOM 1485 C C . ASP C 1 31 ? 32.008 27.487 43.971 1.00 21.08 31 ASP C C 1
ATOM 1486 O O . ASP C 1 31 ? 32.330 27.301 45.155 1.00 21.60 31 ASP C O 1
ATOM 1491 N N . LEU C 1 32 ? 30.847 28.017 43.632 1.00 18.99 32 LEU C N 1
ATOM 1492 C CA . LEU C 1 32 ? 29.890 28.412 44.657 1.00 18.45 32 LEU C CA 1
ATOM 1493 C C . LEU C 1 32 ? 29.297 27.228 45.402 1.00 20.08 32 LEU C C 1
ATOM 1494 O O . LEU C 1 32 ? 28.970 27.369 46.585 1.00 21.88 32 LEU C O 1
ATOM 1499 N N . ALA C 1 33 ? 29.142 26.088 44.721 1.00 19.76 33 ALA C N 1
ATOM 1500 C CA . ALA C 1 33 ? 28.537 24.893 45.310 1.00 20.71 33 ALA C CA 1
ATOM 1501 C C . ALA C 1 33 ? 29.554 23.971 45.980 1.00 22.85 33 ALA C C 1
ATOM 1502 O O . ALA C 1 33 ? 29.180 23.005 46.632 1.00 21.65 33 ALA C O 1
ATOM 1504 N N . GLY C 1 34 ? 30.841 24.251 45.839 1.00 20.00 34 GLY C N 1
ATOM 1505 C CA . GLY C 1 34 ? 31.868 23.360 46.384 1.00 21.35 34 GLY C CA 1
ATOM 1506 C C . GLY C 1 34 ? 31.904 22.006 45.714 1.00 23.12 34 GLY C C 1
ATOM 1507 O O . GLY C 1 34 ? 32.039 20.973 46.387 1.00 25.78 34 GLY C O 1
ATOM 1508 N N . LEU C 1 35 ? 31.757 22.001 44.394 1.00 20.47 35 LEU C N 1
ATOM 1509 C CA . LEU C 1 35 ? 31.733 20.766 43.614 1.00 20.96 35 LEU C CA 1
ATOM 1510 C C . LEU C 1 35 ? 32.683 20.945 42.446 1.00 23.72 35 LEU C C 1
ATOM 1511 O O . LEU C 1 35 ? 33.100 22.047 42.183 1.00 27.13 35 LEU C O 1
ATOM 1516 N N . HIS C 1 36 ? 33.040 19.863 41.779 1.00 23.18 36 HIS C N 1
ATOM 1517 C CA . HIS C 1 36 ? 33.914 19.950 40.612 1.00 27.07 36 HIS C CA 1
ATOM 1518 C C . HIS C 1 36 ? 33.115 20.267 39.351 1.00 22.73 36 HIS C C 1
ATOM 1519 O O . HIS C 1 36 ? 31.975 19.791 39.199 1.00 21.51 36 HIS C O 1
ATOM 1526 N N . ARG C 1 37 ? 33.721 21.047 38.447 1.00 24.75 37 ARG C N 1
ATOM 1527 C CA . ARG C 1 37 ? 33.074 21.388 37.174 1.00 22.85 37 ARG C CA 1
ATOM 1528 C C . ARG C 1 37 ? 32.683 20.117 36.432 1.00 24.78 37 ARG C C 1
ATOM 1529 O O . ARG C 1 37 ? 31.611 20.048 35.842 1.00 20.88 37 ARG C O 1
ATOM 1537 N N . THR C 1 38 ? 33.537 19.097 36.467 1.00 21.87 38 THR C N 1
ATOM 1538 C CA . THR C 1 38 ? 33.213 17.863 35.757 1.00 20.82 38 THR C CA 1
ATOM 1539 C C . THR C 1 38 ? 31.938 17.226 36.296 1.00 22.01 38 THR C C 1
ATOM 1540 O O . THR C 1 38 ? 31.163 16.634 35.547 1.00 21.11 38 THR C O 1
ATOM 1544 N N . TYR C 1 39 ? 31.727 17.302 37.609 1.00 22.01 39 TYR C N 1
ATOM 1545 C CA . TYR C 1 39 ? 30.512 16.772 38.208 1.00 19.97 39 TYR C CA 1
ATOM 1546 C C . TYR C 1 39 ? 29.286 17.614 37.785 1.00 17.99 39 TYR C C 1
ATOM 1547 O O . TYR C 1 39 ? 28.229 17.055 37.447 1.00 20.58 39 TYR C O 1
ATOM 1556 N N . ILE C 1 40 ? 29.426 18.945 37.790 1.00 20.50 40 ILE C N 1
ATOM 1557 C CA . ILE C 1 40 ? 28.338 19.828 37.305 1.00 17.68 40 ILE C CA 1
ATOM 1558 C C . ILE C 1 40 ? 27.947 19.430 35.862 1.00 17.01 40 ILE C C 1
ATOM 1559 O O . ILE C 1 40 ? 26.764 19.281 35.523 1.00 19.55 40 ILE C O 1
ATOM 1564 N N . SER C 1 41 ? 28.959 19.236 35.031 1.00 19.10 41 SER C N 1
ATOM 1565 C CA . SER C 1 41 ? 28.734 18.835 33.637 1.00 18.26 41 SER C CA 1
ATOM 1566 C C . SER C 1 41 ? 28.008 17.500 33.542 1.00 18.18 41 SER C C 1
ATOM 1567 O O . SER C 1 41 ? 27.096 17.319 32.745 1.00 19.17 41 SER C O 1
ATOM 1570 N N . GLU C 1 42 ? 28.456 16.543 34.343 1.00 19.06 42 GLU C N 1
ATOM 1571 C CA . GLU C 1 42 ? 27.824 15.252 34.397 1.00 18.25 42 GLU C CA 1
ATOM 1572 C C . GLU C 1 42 ? 26.364 15.376 34.784 1.00 19.11 42 GLU C C 1
ATOM 1573 O O . GLU C 1 42 ? 25.508 14.744 34.191 1.00 18.10 42 GLU C O 1
ATOM 1579 N N . VAL C 1 43 ? 26.063 16.170 35.814 1.00 16.89 43 VAL C N 1
ATOM 1580 C CA . VAL C 1 43 ? 24.670 16.345 36.237 1.00 18.16 43 VAL C CA 1
ATOM 1581 C C . VAL C 1 43 ? 23.848 16.966 35.095 1.00 17.63 43 VAL C C 1
ATOM 1582 O O . VAL C 1 43 ? 22.764 16.484 34.773 1.00 17.86 43 VAL C O 1
ATOM 1586 N N . GLU C 1 44 ? 24.384 18.007 34.459 1.00 17.60 44 GLU C N 1
ATOM 1587 C CA . GLU C 1 44 ? 23.632 18.694 33.406 1.00 17.60 44 GLU C CA 1
ATOM 1588 C C . GLU C 1 44 ? 23.331 17.830 32.207 1.00 16.26 44 GLU C C 1
ATOM 1589 O O . GLU C 1 44 ? 22.311 18.011 31.514 1.00 17.45 44 GLU C O 1
ATOM 1595 N N . ARG C 1 45 ? 24.228 16.897 31.921 1.00 15.56 45 ARG C N 1
ATOM 1596 C CA . ARG C 1 45 ? 24.000 15.990 30.797 1.00 18.18 45 ARG C CA 1
ATOM 1597 C C . ARG C 1 45 ? 23.196 14.737 31.137 1.00 17.11 45 ARG C C 1
ATOM 1598 O O . ARG C 1 45 ? 22.952 13.906 30.274 1.00 18.12 45 ARG C O 1
ATOM 1606 N N . GLY C 1 46 ? 22.785 14.570 32.396 1.00 16.65 46 GLY C N 1
ATOM 1607 C CA . GLY C 1 46 ? 21.957 13.435 32.767 1.00 16.96 46 GLY C CA 1
ATOM 1608 C C . GLY C 1 46 ? 22.722 12.196 33.173 1.00 19.15 46 GLY C C 1
ATOM 1609 O O . GLY C 1 46 ? 22.136 11.118 33.243 1.00 18.48 46 GLY C O 1
ATOM 1610 N N . ASP C 1 47 ? 24.004 12.334 33.488 1.00 17.44 47 ASP C N 1
ATOM 1611 C CA . ASP C 1 47 ? 24.857 11.171 33.831 1.00 18.98 47 ASP C CA 1
ATOM 1612 C C . ASP C 1 47 ? 24.929 10.914 35.341 1.00 23.17 47 ASP C C 1
ATOM 1613 O O . ASP C 1 47 ? 25.614 10.005 35.777 1.00 26.93 47 ASP C O 1
ATOM 1618 N N . ARG C 1 48 ? 24.256 11.719 36.133 1.00 18.24 48 ARG C N 1
ATOM 1619 C CA . ARG C 1 48 ? 24.310 11.532 37.592 1.00 18.91 48 ARG C CA 1
ATOM 1620 C C . ARG C 1 48 ? 22.940 11.496 38.219 1.00 19.12 48 ARG C C 1
ATOM 1621 O O . ARG C 1 48 ? 22.089 12.370 37.974 1.00 22.66 48 ARG C O 1
ATOM 1629 N N . ASN C 1 49 ? 22.754 10.509 39.084 1.00 19.45 49 ASN C N 1
ATOM 1630 C CA . ASN C 1 49 ? 21.610 10.463 39.979 1.00 19.45 49 ASN C CA 1
ATOM 1631 C C . ASN C 1 49 ? 21.926 11.350 41.181 1.00 18.34 49 ASN C C 1
ATOM 1632 O O . ASN C 1 49 ? 22.321 10.833 42.236 1.00 20.68 49 ASN C O 1
ATOM 1637 N N . ILE C 1 50 ? 21.728 12.651 41.013 1.00 18.84 50 ILE C N 1
ATOM 1638 C CA . ILE C 1 50 ? 22.219 13.622 41.967 1.00 17.04 50 ILE C CA 1
ATOM 1639 C C . ILE C 1 50 ? 21.599 13.427 43.357 1.00 16.94 50 ILE C C 1
ATOM 1640 O O . ILE C 1 50 ? 20.389 13.255 43.511 1.00 18.57 50 ILE C O 1
ATOM 1645 N N . SER C 1 51 ? 22.459 13.439 44.376 1.00 17.63 51 SER C N 1
ATOM 1646 C CA . SER C 1 51 ? 22.032 13.277 45.750 1.00 16.08 51 SER C CA 1
ATOM 1647 C C . SER C 1 51 ? 21.264 14.461 46.249 1.00 15.08 51 SER C C 1
ATOM 1648 O O . SER C 1 51 ? 21.451 15.583 45.785 1.00 16.66 51 SER C O 1
ATOM 1651 N N . LEU C 1 52 ? 20.404 14.223 47.246 1.00 18.25 52 LEU C N 1
ATOM 1652 C CA . LEU C 1 52 ? 19.744 15.325 47.937 1.00 17.56 52 LEU C CA 1
ATOM 1653 C C . LEU C 1 52 ? 20.733 16.394 48.384 1.00 14.04 52 LEU C C 1
ATOM 1654 O O . LEU C 1 52 ? 20.487 17.592 48.262 1.00 17.11 52 LEU C O 1
ATOM 1659 N N . ILE C 1 53 ? 21.852 15.936 48.946 1.00 16.17 53 ILE C N 1
ATOM 1660 C CA . ILE C 1 53 ? 22.862 16.849 49.468 1.00 16.07 53 ILE C CA 1
ATOM 1661 C C . ILE C 1 53 ? 23.337 17.784 48.350 1.00 15.74 53 ILE C C 1
ATOM 1662 O O . ILE C 1 53 ? 23.439 18.996 48.531 1.00 17.33 53 ILE C O 1
ATOM 1668 N N . ASN C 1 54 ? 23.616 17.222 47.185 1.00 15.76 54 ASN C N 1
ATOM 1669 C CA . ASN C 1 54 ? 24.099 18.036 46.087 1.00 16.26 54 ASN C CA 1
ATOM 1670 C C . ASN C 1 54 ? 23.026 18.877 45.410 1.00 17.82 54 ASN C C 1
ATOM 1671 O O . ASN C 1 54 ? 23.313 19.971 44.925 1.00 18.29 54 ASN C O 1
ATOM 1676 N N . ILE C 1 55 ? 21.777 18.407 45.411 1.00 16.35 55 ILE C N 1
ATOM 1677 C CA . ILE C 1 55 ? 20.666 19.244 45.014 1.00 17.44 55 ILE C CA 1
ATOM 1678 C C . ILE C 1 55 ? 20.624 20.471 45.906 1.00 20.00 55 ILE C C 1
ATOM 1679 O O . ILE C 1 55 ? 20.509 21.610 45.426 1.00 19.42 55 ILE C O 1
ATOM 1684 N N . HIS C 1 56 ? 20.752 20.258 47.210 1.00 16.52 56 HIS C N 1
ATOM 1685 C CA . HIS C 1 56 ? 20.731 21.359 48.159 1.00 18.53 56 HIS C CA 1
ATOM 1686 C C . HIS C 1 56 ? 21.885 22.352 47.906 1.00 17.71 56 HIS C C 1
ATOM 1687 O O . HIS C 1 56 ? 21.692 23.566 47.891 1.00 20.75 56 HIS C O 1
ATOM 1694 N N . LYS C 1 57 ? 23.096 21.814 47.733 1.00 17.43 57 LYS C N 1
ATOM 1695 C CA . LYS C 1 57 ? 24.274 22.669 47.533 1.00 17.09 57 LYS C CA 1
ATOM 1696 C C . LYS C 1 57 ? 24.097 23.492 46.253 1.00 18.71 57 LYS C C 1
ATOM 1697 O O . LYS C 1 57 ? 24.412 24.694 46.245 1.00 18.93 57 LYS C O 1
ATOM 1703 N N . ILE C 1 58 ? 23.611 22.860 45.177 1.00 16.52 58 ILE C N 1
ATOM 1704 C CA . ILE C 1 58 ? 23.455 23.557 43.894 1.00 17.91 58 ILE C CA 1
ATOM 1705 C C . ILE C 1 58 ? 22.369 24.634 43.950 1.00 18.63 58 ILE C C 1
ATOM 1706 O O . ILE C 1 58 ? 22.568 25.770 43.472 1.00 20.55 58 ILE C O 1
ATOM 1711 N N . CYS C 1 59 ? 21.228 24.302 44.553 1.00 18.72 59 CYS C N 1
ATOM 1712 C CA . CYS C 1 59 ? 20.158 25.278 44.678 1.00 19.70 59 CYS C CA 1
ATOM 1713 C C . CYS C 1 59 ? 20.594 26.468 45.556 1.00 19.87 59 CYS C C 1
ATOM 1714 O O . CYS C 1 59 ? 20.336 27.627 45.200 1.00 21.39 59 CYS C O 1
ATOM 1717 N N . ALA C 1 60 ? 21.244 26.209 46.697 1.00 18.51 60 ALA C N 1
ATOM 1718 C CA . ALA C 1 60 ? 21.698 27.296 47.550 1.00 19.71 60 ALA C CA 1
ATOM 1719 C C . ALA C 1 60 ? 22.697 28.157 46.803 1.00 21.64 60 ALA C C 1
ATOM 1720 O O . ALA C 1 60 ? 22.621 29.381 46.898 1.00 22.76 60 ALA C O 1
ATOM 1722 N N . ALA C 1 61 ? 23.615 27.544 46.049 1.00 19.84 61 ALA C N 1
ATOM 1723 C CA . ALA C 1 61 ? 24.601 28.290 45.248 1.00 19.67 61 ALA C CA 1
ATOM 1724 C C . ALA C 1 61 ? 23.913 29.216 44.271 1.00 18.56 61 ALA C C 1
ATOM 1725 O O . ALA C 1 61 ? 24.383 30.326 44.065 1.00 20.52 61 ALA C O 1
ATOM 1727 N N . LEU C 1 62 ? 22.814 28.756 43.669 1.00 19.75 62 LEU C N 1
ATOM 1728 C CA . LEU C 1 62 ? 22.059 29.571 42.710 1.00 19.31 62 LEU C CA 1
ATOM 1729 C C . LEU C 1 62 ? 21.016 30.491 43.332 1.00 18.86 62 LEU C C 1
ATOM 1730 O O . LEU C 1 62 ? 20.227 31.110 42.598 1.00 21.27 62 LEU C O 1
ATOM 1735 N N . ASP C 1 63 ? 20.988 30.564 44.671 1.00 19.52 63 ASP C N 1
ATOM 1736 C CA . ASP C 1 63 ? 20.058 31.389 45.427 1.00 20.05 63 ASP C CA 1
ATOM 1737 C C . ASP C 1 63 ? 18.624 31.100 45.014 1.00 21.22 63 ASP C C 1
ATOM 1738 O O . ASP C 1 63 ? 17.838 32.007 44.785 1.00 23.63 63 ASP C O 1
ATOM 1743 N N . ILE C 1 64 ? 18.267 29.811 44.971 1.00 20.99 64 ILE C N 1
ATOM 1744 C CA . ILE C 1 64 ? 16.905 29.396 44.600 1.00 21.67 64 ILE C CA 1
ATOM 1745 C C . ILE C 1 64 ? 16.517 28.271 45.553 1.00 24.49 64 ILE C C 1
ATOM 1746 O O . ILE C 1 64 ? 17.353 27.417 45.859 1.00 23.83 64 ILE C O 1
ATOM 1751 N N . PRO C 1 65 ? 15.284 28.279 46.066 1.00 21.16 65 PRO C N 1
ATOM 1752 C CA . PRO C 1 65 ? 14.830 27.122 46.810 1.00 19.34 65 PRO C CA 1
ATOM 1753 C C . PRO C 1 65 ? 14.691 25.901 45.911 1.00 18.69 65 PRO C C 1
ATOM 1754 O O . PRO C 1 65 ? 14.323 26.025 44.735 1.00 19.34 65 PRO C O 1
ATOM 1758 N N . ALA C 1 66 ? 14.957 24.730 46.469 1.00 19.66 66 ALA C N 1
ATOM 1759 C CA . ALA C 1 66 ? 14.743 23.512 45.733 1.00 19.35 66 ALA C CA 1
ATOM 1760 C C . ALA C 1 66 ? 13.298 23.401 45.257 1.00 18.51 66 ALA C C 1
ATOM 1761 O O . ALA C 1 66 ? 13.061 22.901 44.170 1.00 19.48 66 ALA C O 1
ATOM 1763 N N . SER C 1 67 ? 12.324 23.858 46.049 1.00 17.79 67 SER C N 1
ATOM 1764 C CA . SER C 1 67 ? 10.945 23.790 45.595 1.00 18.78 67 SER C CA 1
ATOM 1765 C C . SER C 1 67 ? 10.789 24.532 44.278 1.00 18.63 67 SER C C 1
ATOM 1766 O O . SER C 1 67 ? 10.101 24.049 43.403 1.00 20.67 67 SER C O 1
ATOM 1769 N N . THR C 1 68 ? 11.443 25.692 44.146 1.00 19.44 68 THR C N 1
ATOM 1770 C CA . THR C 1 68 ? 11.334 26.464 42.900 1.00 21.02 68 THR C CA 1
ATOM 1771 C C . THR C 1 68 ? 12.031 25.765 41.721 1.00 20.73 68 THR C C 1
ATOM 1772 O O . THR C 1 68 ? 11.491 25.756 40.603 1.00 22.68 68 THR C O 1
ATOM 1776 N N . PHE C 1 69 ? 13.199 25.181 41.970 1.00 19.27 69 PHE C N 1
ATOM 1777 C CA . PHE C 1 69 ? 13.899 24.393 40.948 1.00 18.29 69 PHE C CA 1
ATOM 1778 C C . PHE C 1 69 ? 12.986 23.299 40.412 1.00 21.76 69 PHE C C 1
ATOM 1779 O O . PHE C 1 69 ? 12.799 23.136 39.198 1.00 20.73 69 PHE C O 1
ATOM 1787 N N . PHE C 1 70 ? 12.406 22.532 41.330 1.00 18.73 70 PHE C N 1
ATOM 1788 C CA . PHE C 1 70 ? 11.536 21.424 40.943 1.00 18.49 70 PHE C CA 1
ATOM 1789 C C . PHE C 1 70 ? 10.243 21.911 40.265 1.00 18.53 70 PHE C C 1
ATOM 1790 O O . PHE C 1 70 ? 9.756 21.248 39.370 1.00 21.02 70 PHE C O 1
ATOM 1798 N N . ARG C 1 71 ? 9.681 23.031 40.705 1.00 19.99 71 ARG C N 1
ATOM 1799 C CA . ARG C 1 71 ? 8.487 23.588 40.036 1.00 20.61 71 ARG C CA 1
ATOM 1800 C C . ARG C 1 71 ? 8.815 23.885 38.575 1.00 21.92 71 ARG C C 1
ATOM 1801 O O . ARG C 1 71 ? 8.060 23.516 37.666 1.00 21.73 71 ARG C O 1
ATOM 1809 N N . LYS C 1 72 ? 9.966 24.510 38.361 1.00 22.24 72 LYS C N 1
ATOM 1810 C CA . LYS C 1 72 ? 10.421 24.823 37.003 1.00 20.60 72 LYS C CA 1
ATOM 1811 C C . LYS C 1 72 ? 10.591 23.564 36.158 1.00 24.70 72 LYS C C 1
ATOM 1812 O O . LYS C 1 72 ? 10.198 23.527 34.996 1.00 25.21 72 LYS C O 1
ATOM 1818 N N . MET C 1 73 ? 11.139 22.521 36.771 1.00 20.66 73 MET C N 1
ATOM 1819 C CA . MET C 1 73 ? 11.314 21.251 36.101 1.00 24.47 73 MET C CA 1
ATOM 1820 C C . MET C 1 73 ? 9.944 20.655 35.752 1.00 23.88 73 MET C C 1
ATOM 1821 O O . MET C 1 73 ? 9.734 20.137 34.646 1.00 24.64 73 MET C O 1
ATOM 1826 N N . GLU C 1 74 ? 9.005 20.770 36.684 1.00 22.08 74 GLU C N 1
ATOM 1827 C CA . GLU C 1 74 ? 7.663 20.214 36.484 1.00 23.89 74 GLU C CA 1
ATOM 1828 C C . GLU C 1 74 ? 6.869 20.927 35.384 1.00 24.45 74 GLU C C 1
ATOM 1829 O O . GLU C 1 74 ? 6.016 20.315 34.740 1.00 26.84 74 GLU C O 1
ATOM 1835 N N . GLU C 1 75 ? 7.169 22.201 35.177 1.00 22.95 75 GLU C N 1
ATOM 1836 C CA . GLU C 1 75 ? 6.534 23.027 34.151 1.00 27.98 75 GLU C CA 1
ATOM 1837 C C . GLU C 1 75 ? 7.044 22.753 32.740 1.00 31.06 75 GLU C C 1
ATOM 1838 O O . GLU C 1 75 ? 6.441 23.214 31.766 1.00 32.10 75 GLU C O 1
ATOM 1844 N N . GLU C 1 76 ? 8.143 22.012 32.615 1.00 32.34 76 GLU C N 1
ATOM 1845 C CA . GLU C 1 76 ? 8.680 21.687 31.297 1.00 36.30 76 GLU C CA 1
ATOM 1846 C C . GLU C 1 76 ? 7.661 20.879 30.489 1.00 34.16 76 GLU C C 1
ATOM 1847 O O . GLU C 1 76 ? 7.368 21.219 29.344 1.00 47.19 76 GLU C O 1
ATOM 1853 N N . ASN C 1 77 ? 7.123 19.821 31.092 1.00 43.12 77 ASN C N 1
ATOM 1854 N N . MET D 1 1 ? 27.041 27.043 56.581 1.00 22.03 1 MET D N 1
ATOM 1855 C CA . MET D 1 1 ? 27.720 25.708 56.672 1.00 19.39 1 MET D CA 1
ATOM 1856 C C . MET D 1 1 ? 26.674 24.626 56.525 1.00 21.17 1 MET D C 1
ATOM 1857 O O . MET D 1 1 ? 25.658 24.674 57.221 1.00 22.51 1 MET D O 1
ATOM 1862 N N . ILE D 1 2 ? 26.958 23.681 55.620 1.00 17.40 2 ILE D N 1
ATOM 1863 C CA . ILE D 1 2 ? 26.155 22.511 55.261 1.00 21.46 2 ILE D CA 1
ATOM 1864 C C . ILE D 1 2 ? 26.323 21.461 56.354 1.00 20.12 2 ILE D C 1
ATOM 1865 O O . ILE D 1 2 ? 27.420 21.204 56.847 1.00 21.13 2 ILE D O 1
ATOM 1870 N N . ASN D 1 3 ? 25.214 20.862 56.757 1.00 20.74 3 ASN D N 1
ATOM 1871 C CA . ASN D 1 3 ? 25.207 19.802 57.704 1.00 19.71 3 ASN D CA 1
ATOM 1872 C C . ASN D 1 3 ? 24.510 18.637 56.982 1.00 20.73 3 ASN D C 1
ATOM 1873 O O . ASN D 1 3 ? 23.296 18.658 56.887 1.00 21.40 3 ASN D O 1
ATOM 1878 N N . GLU D 1 4 ? 25.273 17.698 56.415 1.00 19.26 4 GLU D N 1
ATOM 1879 C CA . GLU D 1 4 ? 24.676 16.636 55.567 1.00 18.09 4 GLU D CA 1
ATOM 1880 C C . GLU D 1 4 ? 23.721 15.785 56.370 1.00 17.96 4 GLU D C 1
ATOM 1881 O O . GLU D 1 4 ? 22.684 15.342 55.874 1.00 17.32 4 GLU D O 1
ATOM 1887 N N . ILE D 1 5 ? 24.085 15.528 57.616 1.00 19.44 5 ILE D N 1
ATOM 1888 C CA . ILE D 1 5 ? 23.215 14.723 58.475 1.00 21.79 5 ILE D CA 1
ATOM 1889 C C . ILE D 1 5 ? 21.880 15.419 58.686 1.00 18.53 5 ILE D C 1
ATOM 1890 O O . ILE D 1 5 ? 20.825 14.799 58.572 1.00 17.36 5 ILE D O 1
ATOM 1895 N N . GLU D 1 6 ? 21.932 16.692 59.006 1.00 18.99 6 GLU D N 1
ATOM 1896 C CA . GLU D 1 6 ? 20.754 17.494 59.199 1.00 22.81 6 GLU D CA 1
ATOM 1897 C C . GLU D 1 6 ? 19.907 17.519 57.940 1.00 18.59 6 GLU D C 1
ATOM 1898 O O . GLU D 1 6 ? 18.693 17.375 58.012 1.00 19.38 6 GLU D O 1
ATOM 1904 N N . ILE D 1 7 ? 20.530 17.694 56.775 1.00 16.56 7 ILE D N 1
ATOM 1905 C CA . ILE D 1 7 ? 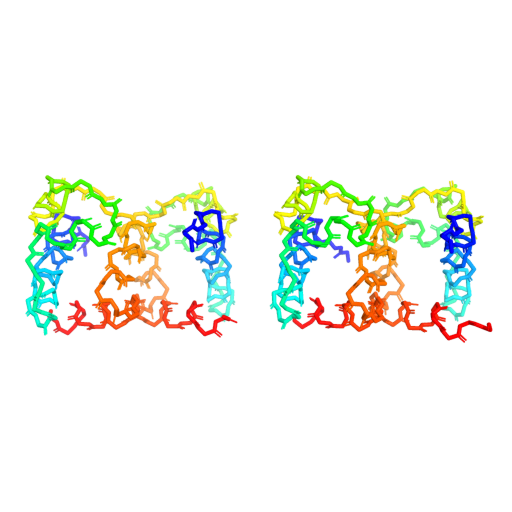19.770 17.720 55.536 1.00 16.48 7 ILE D CA 1
ATOM 1906 C C . ILE D 1 7 ? 19.025 16.382 55.324 1.00 16.00 7 ILE D C 1
ATOM 1907 O O . ILE D 1 7 ? 17.828 16.360 55.028 1.00 17.10 7 ILE D O 1
ATOM 1912 N N . LYS D 1 8 ? 19.733 15.272 55.467 1.00 15.42 8 LYS D N 1
ATOM 1913 C CA . LYS D 1 8 ? 19.095 13.986 55.262 1.00 15.69 8 LYS D CA 1
ATOM 1914 C C . LYS D 1 8 ? 18.013 13.728 56.298 1.00 15.43 8 LYS D C 1
ATOM 1915 O O . LYS D 1 8 ? 16.934 13.202 55.978 1.00 15.71 8 LYS D O 1
ATOM 1921 N N . ARG D 1 9 ? 18.306 14.065 57.550 1.00 15.57 9 ARG D N 1
ATOM 1922 C CA . ARG D 1 9 ? 17.319 13.839 58.613 1.00 16.18 9 ARG D CA 1
ATOM 1923 C C . ARG D 1 9 ? 16.067 14.708 58.419 1.00 16.63 9 ARG D C 1
ATOM 1924 O O . ARG D 1 9 ? 14.944 14.249 58.653 1.00 15.94 9 ARG D O 1
ATOM 1932 N N . LYS D 1 10 ? 16.266 15.954 58.002 1.00 15.75 10 LYS D N 1
ATOM 1933 C CA . LYS D 1 10 ? 15.118 16.844 57.714 1.00 15.36 10 LYS D CA 1
ATOM 1934 C C . LYS D 1 10 ? 14.252 16.268 56.587 1.00 15.40 10 LYS D C 1
ATOM 1935 O O . LYS D 1 10 ? 13.009 16.254 56.670 1.00 16.55 10 LYS D O 1
ATOM 1941 N N . PHE D 1 11 ? 14.898 15.741 55.553 1.00 14.74 11 PHE D N 1
ATOM 1942 C CA . PHE D 1 11 ? 14.153 15.085 54.491 1.00 15.50 11 PHE D CA 1
ATOM 1943 C C . PHE D 1 11 ? 13.325 13.939 55.085 1.00 16.70 11 PHE D C 1
ATOM 1944 O O . PHE D 1 11 ? 12.135 13.766 54.787 1.00 17.14 11 PHE D O 1
ATOM 1952 N N . GLY D 1 12 ? 13.964 13.117 55.916 1.00 15.04 12 GLY D N 1
ATOM 1953 C CA . GLY D 1 12 ? 13.267 11.996 56.548 1.00 16.13 12 GLY D CA 1
ATOM 1954 C C . GLY D 1 12 ? 12.068 12.376 57.406 1.00 14.76 12 GLY D C 1
ATOM 1955 O O . GLY D 1 12 ? 11.003 11.712 57.356 1.00 15.66 12 GLY D O 1
ATOM 1956 N N . ARG D 1 13 ? 12.271 13.375 58.261 1.00 17.05 13 ARG D N 1
ATOM 1957 C CA . ARG D 1 13 ? 11.180 13.863 59.105 1.00 16.59 13 ARG D CA 1
ATOM 1958 C C . ARG D 1 13 ? 10.024 14.418 58.266 1.00 17.38 13 ARG D C 1
ATOM 1959 O O . ARG D 1 13 ? 8.841 14.220 58.581 1.00 17.54 13 ARG D O 1
ATOM 1967 N N . THR D 1 14 ? 10.372 15.098 57.184 1.00 16.23 14 THR D N 1
ATOM 1968 C CA . THR D 1 14 ? 9.358 15.692 56.310 1.00 15.43 14 THR D CA 1
ATOM 1969 C C . THR D 1 14 ? 8.589 14.555 55.623 1.00 17.29 14 THR D C 1
ATOM 1970 O O . THR D 1 14 ? 7.365 14.595 55.473 1.00 18.00 14 THR D O 1
ATOM 1974 N N . LEU D 1 15 ? 9.303 13.520 55.186 1.00 16.68 15 LEU D N 1
ATOM 1975 C CA . LEU D 1 15 ? 8.661 12.386 54.550 1.00 14.87 15 LEU D CA 1
ATOM 1976 C C . LEU D 1 15 ? 7.680 11.722 55.526 1.00 15.28 15 LEU D C 1
ATOM 1977 O O . LEU D 1 15 ? 6.548 11.405 55.160 1.00 16.66 15 LEU D O 1
ATOM 1982 N N . LYS D 1 16 ? 8.105 11.496 56.756 1.00 15.33 16 LYS D N 1
ATOM 1983 C CA . LYS D 1 16 ? 7.182 10.884 57.728 1.00 15.85 16 LYS D CA 1
ATOM 1984 C C . LYS D 1 16 ? 5.922 11.751 57.901 1.00 16.61 16 LYS D C 1
ATOM 1985 O O . LYS D 1 16 ? 4.797 11.220 57.945 1.00 16.62 16 LYS D O 1
ATOM 1991 N N . LYS D 1 17 ? 6.089 13.065 57.986 1.00 15.27 17 LYS D N 1
ATOM 1992 C CA . LYS D 1 17 ? 4.931 13.991 58.127 1.00 15.09 17 LYS D CA 1
ATOM 1993 C C . LYS D 1 17 ? 3.994 13.899 56.930 1.00 15.75 17 LYS D C 1
ATOM 1994 O O . LYS D 1 17 ? 2.764 13.800 57.106 1.00 17.19 17 LYS D O 1
ATOM 2000 N N . ILE D 1 18 ? 4.550 13.963 55.725 1.00 15.49 18 ILE D N 1
ATOM 2001 C CA . ILE D 1 18 ? 3.721 13.997 54.529 1.00 15.55 18 ILE D CA 1
ATOM 2002 C C . ILE D 1 18 ? 3.020 12.659 54.317 1.00 16.71 18 ILE D C 1
ATOM 2003 O O . ILE D 1 18 ? 1.828 12.624 54.019 1.00 16.77 18 ILE D O 1
ATOM 2008 N N . ARG D 1 19 ? 3.704 11.530 54.500 1.00 15.30 19 ARG D N 1
ATOM 2009 C CA . ARG D 1 19 ? 2.977 10.278 54.334 1.00 16.06 19 ARG D CA 1
ATOM 2010 C C . ARG D 1 19 ? 1.891 10.139 55.390 1.00 15.72 19 ARG D C 1
ATOM 2011 O O . ARG D 1 19 ? 0.824 9.586 55.108 1.00 16.98 19 ARG D O 1
ATOM 2019 N N . THR D 1 20 ? 2.120 10.670 56.591 1.00 15.80 20 THR D N 1
ATOM 2020 C CA . THR D 1 20 ? 1.096 10.613 57.634 1.00 16.94 20 THR D CA 1
ATOM 2021 C C . THR D 1 20 ? -0.125 11.446 57.211 1.00 16.63 20 THR D C 1
ATOM 2022 O O . THR D 1 20 ? -1.265 10.985 57.345 1.00 17.39 20 THR D O 1
ATOM 2026 N N . GLN D 1 21 ? 0.127 12.629 56.665 1.00 16.46 21 GLN D N 1
ATOM 2027 C CA . GLN D 1 21 ? -0.949 13.487 56.149 1.00 16.36 21 GLN D CA 1
ATOM 2028 C C . GLN D 1 21 ? -1.702 12.863 54.990 1.00 16.52 21 GLN D C 1
ATOM 2029 O O . GLN D 1 21 ? -2.845 13.252 54.732 1.00 17.33 21 GLN D O 1
ATOM 2035 N N . LYS D 1 22 ? -1.050 11.948 54.269 1.00 17.16 22 LYS D N 1
ATOM 2036 C CA . LYS D 1 22 ? -1.683 11.168 53.184 1.00 17.62 22 LYS D CA 1
ATOM 2037 C C . LYS D 1 22 ? -2.314 9.842 53.637 1.00 17.24 22 LYS D C 1
ATOM 2038 O O . LYS D 1 22 ? -3.017 9.157 52.851 1.00 18.37 22 LYS D O 1
ATOM 2044 N N . GLY D 1 23 ? -2.110 9.486 54.898 1.00 15.53 23 GLY D N 1
ATOM 2045 C CA . GLY D 1 23 ? -2.724 8.310 55.463 1.00 14.39 23 GLY D CA 1
ATOM 2046 C C . GLY D 1 23 ? -2.046 7.014 55.129 1.00 16.50 23 GLY D C 1
ATOM 2047 O O . GLY D 1 23 ? -2.723 5.979 55.127 1.00 16.44 23 GLY D O 1
ATOM 2048 N N . VAL D 1 24 ? -0.736 7.064 54.939 1.00 17.36 24 VAL D N 1
ATOM 2049 C CA . VAL D 1 24 ? 0.048 5.944 54.417 1.00 19.88 24 VAL D CA 1
ATOM 2050 C C . VAL D 1 24 ? 1.119 5.560 55.447 1.00 15.85 24 VAL D C 1
ATOM 2051 O O . VAL D 1 24 ? 1.859 6.436 55.898 1.00 16.30 24 VAL D O 1
ATOM 2055 N N . SER D 1 25 ? 1.215 4.278 55.799 1.00 17.55 25 SER D N 1
ATOM 2056 C CA . SER D 1 25 ? 2.286 3.765 56.653 1.00 17.73 25 SER D CA 1
ATOM 2057 C C . SER D 1 25 ? 3.632 3.732 55.927 1.00 17.56 25 SER D C 1
ATOM 2058 O O . SER D 1 25 ? 3.702 3.862 54.717 1.00 16.58 25 SER D O 1
ATOM 2061 N N . GLN D 1 26 ? 4.713 3.580 56.679 1.00 16.80 26 GLN D N 1
ATOM 2062 C CA . GLN D 1 26 ? 6.059 3.491 56.088 1.00 16.72 26 GLN D CA 1
ATOM 2063 C C . GLN D 1 26 ? 6.120 2.297 55.126 1.00 16.45 26 GLN D C 1
ATOM 2064 O O . GLN D 1 26 ? 6.661 2.386 54.031 1.00 17.26 26 GLN D O 1
ATOM 2070 N N . GLU D 1 27 ? 5.561 1.166 55.537 1.00 17.77 27 GLU D N 1
ATOM 2071 C CA . GLU D 1 27 ? 5.613 -0.061 54.742 1.00 17.35 27 GLU D CA 1
ATOM 2072 C C . GLU D 1 27 ? 4.802 0.109 53.480 1.00 15.17 27 GLU D C 1
ATOM 2073 O O . GLU D 1 27 ? 5.254 -0.278 52.381 1.00 16.66 27 GLU D O 1
ATOM 2079 N N . GLU D 1 28 ? 3.626 0.722 53.578 1.00 15.50 28 GLU D N 1
ATOM 2080 C CA . GLU D 1 28 ? 2.832 0.961 52.370 1.00 16.38 28 GLU D CA 1
ATOM 2081 C C . GLU D 1 28 ? 3.551 1.923 51.448 1.00 14.25 28 GLU D C 1
ATOM 2082 O O . GLU D 1 28 ? 3.533 1.751 50.245 1.00 16.53 28 GLU D O 1
ATOM 2088 N N . LEU D 1 29 ? 4.164 2.988 51.982 1.00 14.52 29 LEU D N 1
ATOM 2089 C CA . LEU D 1 29 ? 4.884 3.937 51.118 1.00 15.52 29 LEU D CA 1
ATOM 2090 C C . LEU D 1 29 ? 5.961 3.183 50.323 1.00 15.37 29 LEU D C 1
ATOM 2091 O O . LEU D 1 29 ? 6.116 3.356 49.116 1.00 16.82 29 LEU D O 1
ATOM 2096 N N . ALA D 1 30 ? 6.716 2.349 51.009 1.00 15.34 30 ALA D N 1
ATOM 2097 C CA . ALA D 1 30 ? 7.771 1.580 50.344 1.00 16.53 30 ALA D CA 1
ATOM 2098 C C . ALA D 1 30 ? 7.195 0.759 49.197 1.00 15.64 30 ALA D C 1
ATOM 2099 O O . ALA D 1 30 ? 7.716 0.770 48.069 1.00 18.06 30 ALA D O 1
ATOM 2101 N N . ASP D 1 31 ? 6.129 0.052 49.488 1.00 15.66 31 ASP D N 1
ATOM 2102 C CA . ASP D 1 31 ? 5.465 -0.787 48.482 1.00 15.25 31 ASP D CA 1
ATOM 2103 C C . ASP D 1 31 ? 4.974 0.043 47.288 1.00 16.21 31 ASP D C 1
ATOM 2104 O O . ASP D 1 31 ? 5.173 -0.355 46.128 1.00 18.36 31 ASP D O 1
ATOM 2109 N N . LEU D 1 32 ? 4.303 1.153 47.574 1.00 15.82 32 LEU D N 1
ATOM 2110 C CA . LEU D 1 32 ? 3.784 2.028 46.523 1.00 14.63 32 LEU D CA 1
ATOM 2111 C C . LEU D 1 32 ? 4.892 2.649 45.674 1.00 17.05 32 LEU D C 1
ATOM 2112 O O . LEU D 1 32 ? 4.715 2.837 44.469 1.00 19.99 32 LEU D O 1
ATOM 2117 N N . ALA D 1 33 ? 6.016 2.950 46.299 1.00 16.05 33 ALA D N 1
ATOM 2118 C CA . ALA D 1 33 ? 7.170 3.521 45.613 1.00 14.50 33 ALA D CA 1
ATOM 2119 C C . ALA D 1 33 ? 8.088 2.491 44.977 1.00 17.81 33 ALA D C 1
ATOM 2120 O O . ALA D 1 33 ? 9.062 2.887 44.318 1.00 20.56 33 ALA D O 1
ATOM 2122 N N . GLY D 1 34 ? 7.830 1.195 45.132 1.00 16.96 34 GLY D N 1
ATOM 2123 C CA . GLY D 1 34 ? 8.712 0.193 44.548 1.00 18.18 34 GLY D CA 1
ATOM 2124 C C . GLY D 1 34 ? 10.104 0.246 45.134 1.00 19.92 34 GLY D C 1
ATOM 2125 O O . GLY D 1 34 ? 11.105 0.205 44.388 1.00 20.87 34 GLY D O 1
ATOM 2126 N N . LEU D 1 35 ? 10.161 0.393 46.459 1.00 17.32 35 LEU D N 1
ATOM 2127 C CA . LEU D 1 35 ? 11.400 0.440 47.223 1.00 16.16 35 LEU D CA 1
ATOM 2128 C C . LEU D 1 35 ? 11.339 -0.526 48.389 1.00 16.54 35 LEU D C 1
ATOM 2129 O O . LEU D 1 35 ? 10.260 -0.859 48.873 1.00 18.68 35 LEU D O 1
ATOM 2134 N N . HIS D 1 36 ? 12.494 -0.995 48.842 1.00 16.79 36 HIS D N 1
ATOM 2135 C CA . HIS D 1 36 ? 12.522 -1.901 49.981 1.00 19.86 36 HIS D CA 1
ATOM 2136 C C . HIS D 1 36 ? 12.028 -1.213 51.220 1.00 19.77 36 HIS D C 1
ATOM 2137 O O . HIS D 1 36 ? 12.336 -0.051 51.462 1.00 18.92 36 HIS D O 1
ATOM 2144 N N . ARG D 1 37 ? 11.279 -1.952 52.019 1.00 18.51 37 ARG D N 1
ATOM 2145 C CA . ARG D 1 37 ? 10.748 -1.417 53.276 1.00 18.13 37 ARG D CA 1
ATOM 2146 C C . ARG D 1 37 ? 11.840 -0.911 54.217 1.00 20.02 37 ARG D C 1
ATOM 2147 O O . ARG D 1 37 ? 11.691 0.139 54.836 1.00 19.69 37 ARG D O 1
ATOM 2155 N N . THR D 1 38 ? 12.939 -1.644 54.306 1.00 19.70 38 THR D N 1
ATOM 2156 C CA . THR D 1 38 ? 14.019 -1.249 55.207 1.00 16.87 38 THR D CA 1
ATOM 2157 C C . THR D 1 38 ? 14.670 0.025 54.698 1.00 21.21 38 THR D C 1
ATOM 2158 O O . THR D 1 38 ? 15.107 0.859 55.485 1.00 21.13 38 THR D O 1
ATOM 2162 N N . TYR D 1 39 ? 14.727 0.179 53.376 1.00 19.62 39 TYR D N 1
ATOM 2163 C CA . TYR D 1 39 ? 15.311 1.382 52.790 1.00 19.24 39 TYR D CA 1
ATOM 2164 C C . TYR D 1 39 ? 14.478 2.608 53.221 1.00 18.21 39 TYR D C 1
ATOM 2165 O O . TYR D 1 39 ? 15.042 3.648 53.614 1.00 19.93 39 TYR D O 1
ATOM 2174 N N . ILE D 1 40 ? 13.161 2.512 53.149 1.00 17.99 40 ILE D N 1
ATOM 2175 C CA . ILE D 1 40 ? 12.315 3.642 53.553 1.00 19.25 40 ILE D CA 1
ATOM 2176 C C . ILE D 1 40 ? 12.514 3.958 55.038 1.00 19.34 40 ILE D C 1
ATOM 2177 O O . ILE D 1 40 ? 12.618 5.118 55.429 1.00 18.58 40 ILE D O 1
ATOM 2182 N N . SER D 1 41 ? 12.538 2.924 55.880 1.00 17.40 41 SER D N 1
ATOM 2183 C CA . SER D 1 41 ? 12.801 3.105 57.304 1.00 18.39 41 SER D CA 1
ATOM 2184 C C . SER D 1 41 ? 14.107 3.881 57.520 1.00 21.07 41 SER D C 1
ATOM 2185 O O . SER D 1 41 ? 14.165 4.812 58.331 1.00 20.85 41 SER D O 1
ATOM 2188 N N . GLU D 1 42 ? 15.154 3.504 56.799 1.00 19.64 42 GLU D N 1
ATOM 2189 C CA . GLU D 1 42 ? 16.448 4.141 56.909 1.00 19.13 42 GLU D CA 1
ATOM 2190 C C . GLU D 1 42 ? 16.410 5.595 56.391 1.00 17.75 42 GLU D C 1
ATOM 2191 O O . GLU D 1 42 ? 16.972 6.515 57.016 1.00 17.68 42 GLU D O 1
ATOM 2197 N N . VAL D 1 43 ? 15.753 5.815 55.259 1.00 17.24 43 VAL D N 1
ATOM 2198 C CA . VAL D 1 43 ? 15.587 7.176 54.725 1.00 16.91 43 VAL D CA 1
ATOM 2199 C C . VAL D 1 43 ? 14.860 8.091 55.713 1.00 17.32 43 VAL D C 1
ATOM 2200 O O . VAL D 1 43 ? 15.269 9.249 55.912 1.00 17.24 43 VAL D O 1
ATOM 2204 N N . GLU D 1 44 ? 13.816 7.593 56.349 1.00 17.62 44 GLU D N 1
ATOM 2205 C CA . GLU D 1 44 ? 13.085 8.411 57.301 1.00 16.26 44 GLU D CA 1
ATOM 2206 C C . GLU D 1 44 ? 13.944 8.792 58.512 1.00 17.45 44 GLU D C 1
ATOM 2207 O O . GLU D 1 44 ? 13.657 9.800 59.142 1.00 19.09 44 GLU D O 1
ATOM 2213 N N . ARG D 1 45 ? 14.960 7.984 58.834 1.00 17.76 45 ARG D N 1
ATOM 2214 C CA . ARG D 1 45 ? 15.911 8.281 59.907 1.00 17.20 45 ARG D CA 1
ATOM 2215 C C . ARG D 1 45 ? 17.139 9.041 59.426 1.00 15.44 45 ARG D C 1
ATOM 2216 O O . ARG D 1 45 ? 18.070 9.295 60.207 1.00 16.68 45 ARG D O 1
ATOM 2224 N N . GLY D 1 46 ? 17.169 9.382 58.139 1.00 16.45 46 GLY D N 1
ATOM 2225 C CA . GLY D 1 46 ? 18.304 10.118 57.579 1.00 16.72 46 GLY D CA 1
ATOM 2226 C C . GLY D 1 46 ? 19.539 9.295 57.321 1.00 16.65 46 GLY D C 1
ATOM 2227 O O . GLY D 1 46 ? 20.629 9.850 57.158 1.00 17.23 46 GLY D O 1
ATOM 2228 N N . ASP D 1 47 ? 19.391 7.978 57.233 1.00 16.86 47 ASP D N 1
ATOM 2229 C CA . ASP D 1 47 ? 20.566 7.109 57.148 1.00 21.45 47 ASP D CA 1
ATOM 2230 C C . ASP D 1 47 ? 21.010 6.730 55.758 1.00 30.80 47 ASP D C 1
ATOM 2231 O O . ASP D 1 47 ? 22.029 6.048 55.619 1.00 43.51 47 ASP D O 1
ATOM 2236 N N . ARG D 1 48 ? 20.309 7.148 54.719 1.00 30.76 48 ARG D N 1
ATOM 2237 C CA . ARG D 1 48 ? 20.774 6.743 53.380 1.00 37.51 48 ARG D CA 1
ATOM 2238 C C . ARG D 1 48 ? 21.067 7.966 52.534 1.00 36.09 48 ARG D C 1
ATOM 2239 O O . ARG D 1 48 ? 20.660 9.078 52.882 1.00 33.80 48 ARG D O 1
ATOM 2247 N N . ASN D 1 49 ? 21.722 7.774 51.390 1.00 26.97 49 ASN D N 1
ATOM 2248 C CA . ASN D 1 49 ? 22.077 8.930 50.574 1.00 22.89 49 ASN D CA 1
ATOM 2249 C C . ASN D 1 49 ? 21.003 9.190 49.515 1.00 20.83 49 ASN D C 1
ATOM 2250 O O . ASN D 1 49 ? 21.230 9.106 48.305 1.00 22.62 49 ASN D O 1
ATOM 2255 N N . ILE D 1 50 ? 19.844 9.545 50.011 1.00 20.22 50 ILE D N 1
ATOM 2256 C CA . ILE D 1 50 ? 18.657 9.766 49.183 1.00 19.90 50 ILE D CA 1
ATOM 2257 C C . ILE D 1 50 ? 19.004 10.666 47.993 1.00 18.61 50 ILE D C 1
ATOM 2258 O O . ILE D 1 50 ? 19.622 11.736 48.164 1.00 20.42 50 ILE D O 1
ATOM 2263 N N . SER D 1 51 ? 18.653 10.199 46.802 1.00 18.25 51 SER D N 1
ATOM 2264 C CA . SER D 1 51 ? 18.967 10.883 45.552 1.00 18.57 51 SER D CA 1
ATOM 2265 C C . SER D 1 51 ? 17.730 10.996 44.637 1.00 15.84 51 SER D C 1
ATOM 2266 O O . SER D 1 51 ? 16.638 10.483 44.923 1.00 16.69 51 SER D O 1
ATOM 2269 N N . LEU D 1 52 ? 17.948 11.718 43.534 1.00 14.84 52 LEU D N 1
ATOM 2270 C CA . LEU D 1 52 ? 16.866 12.186 42.655 1.00 15.32 52 LEU D CA 1
ATOM 2271 C C . LEU D 1 52 ? 15.837 11.116 42.266 1.00 14.80 52 LEU D C 1
ATOM 2272 O O . LEU D 1 52 ? 14.628 11.322 42.370 1.00 16.83 52 LEU D O 1
ATOM 2277 N N . ILE D 1 53 ? 16.313 9.984 41.775 1.00 15.19 53 ILE D N 1
ATOM 2278 C CA . ILE D 1 53 ? 15.378 8.980 41.249 1.00 15.54 53 ILE D CA 1
ATOM 2279 C C . ILE D 1 53 ? 14.428 8.517 42.347 1.00 16.90 53 ILE D C 1
ATOM 2280 O O . ILE D 1 53 ? 13.220 8.466 42.147 1.00 15.76 53 ILE D O 1
ATOM 2285 N N . ASN D 1 54 ? 14.971 8.209 43.526 1.00 16.84 54 ASN D N 1
ATOM 2286 C CA . ASN D 1 54 ? 14.127 7.759 44.626 1.00 14.86 54 ASN D CA 1
ATOM 2287 C C . ASN D 1 54 ? 13.271 8.879 45.197 1.00 14.29 54 ASN D C 1
ATOM 2288 O O . ASN D 1 54 ? 12.171 8.628 45.667 1.00 17.48 54 ASN D O 1
ATOM 2293 N N . ILE D 1 55 ? 13.791 10.102 45.207 1.00 13.50 55 ILE D N 1
ATOM 2294 C CA . ILE D 1 55 ? 12.924 11.231 45.551 1.00 15.89 55 ILE D CA 1
ATOM 2295 C C . ILE D 1 55 ? 11.690 11.263 44.637 1.00 17.65 55 ILE D C 1
ATOM 2296 O O . ILE D 1 55 ? 10.565 11.416 45.089 1.00 17.62 55 ILE D O 1
ATOM 2301 N N . HIS D 1 56 ? 11.911 11.104 43.339 1.00 15.02 56 HIS D N 1
ATOM 2302 C CA . HIS D 1 56 ? 10.830 11.132 42.369 1.00 15.78 56 HIS D CA 1
ATOM 2303 C C . HIS D 1 56 ? 9.821 9.987 42.665 1.00 15.25 56 HIS D C 1
ATOM 2304 O O . HIS D 1 56 ? 8.605 10.162 42.691 1.00 17.50 56 HIS D O 1
ATOM 2311 N N . LYS D 1 57 ? 10.366 8.803 42.904 1.00 14.57 57 LYS D N 1
ATOM 2312 C CA . LYS D 1 57 ? 9.524 7.637 43.170 1.00 13.64 57 LYS D CA 1
ATOM 2313 C C . LYS D 1 57 ? 8.691 7.824 44.435 1.00 16.17 57 LYS D C 1
ATOM 2314 O O . LYS D 1 57 ? 7.513 7.485 44.462 1.00 18.02 57 LYS D O 1
ATOM 2320 N N . ILE D 1 58 ? 9.333 8.343 45.483 1.00 16.48 58 ILE D N 1
ATOM 2321 C CA . ILE D 1 58 ? 8.643 8.579 46.749 1.00 16.19 58 ILE D CA 1
ATOM 2322 C C . ILE D 1 58 ? 7.528 9.623 46.581 1.00 16.12 58 ILE D C 1
ATOM 2323 O O . ILE D 1 58 ? 6.414 9.416 47.054 1.00 16.37 58 ILE D O 1
ATOM 2328 N N . CYS D 1 59 ? 7.809 10.731 45.903 1.00 17.12 59 CYS D N 1
ATOM 2329 C CA . CYS D 1 59 ? 6.803 11.788 45.779 1.00 15.79 59 CYS D CA 1
ATOM 2330 C C . CYS D 1 59 ? 5.669 11.267 44.898 1.00 17.17 59 CYS D C 1
ATOM 2331 O O . CYS D 1 59 ? 4.506 11.549 45.171 1.00 17.72 59 CYS D O 1
ATOM 2334 N N . ALA D 1 60 ? 5.988 10.515 43.850 1.00 17.86 60 ALA D N 1
ATOM 2335 C CA . ALA D 1 60 ? 4.953 9.966 42.988 1.00 17.51 60 ALA D CA 1
ATOM 2336 C C . ALA D 1 60 ? 4.030 9.051 43.776 1.00 19.16 60 ALA D C 1
ATOM 2337 O O . ALA D 1 60 ? 2.798 9.102 43.613 1.00 21.01 60 ALA D O 1
ATOM 2339 N N . ALA D 1 61 ? 4.614 8.225 44.642 1.00 18.01 61 ALA D N 1
ATOM 2340 C CA . ALA D 1 61 ? 3.841 7.292 45.478 1.00 16.94 61 ALA D CA 1
ATOM 2341 C C . ALA D 1 61 ? 2.906 8.005 46.454 1.00 19.18 61 ALA D C 1
ATOM 2342 O O . ALA D 1 61 ? 1.816 7.500 46.759 1.00 20.33 61 ALA D O 1
ATOM 2344 N N . LEU D 1 62 ? 3.333 9.172 46.936 1.00 19.24 62 LEU D N 1
ATOM 2345 C CA . LEU D 1 62 ? 2.520 9.991 47.839 1.00 21.15 62 LEU D CA 1
ATOM 2346 C C . LEU D 1 62 ? 1.603 10.928 47.097 1.00 18.58 62 LEU D C 1
ATOM 2347 O O . LEU D 1 62 ? 0.867 11.701 47.710 1.00 20.67 62 LEU D O 1
ATOM 2352 N N . ASP D 1 63 ? 1.647 10.874 45.766 1.00 17.98 63 ASP D N 1
ATOM 2353 C CA . ASP D 1 63 ? 0.831 11.717 44.942 1.00 17.78 63 ASP D CA 1
ATOM 2354 C C . ASP D 1 63 ? 1.041 13.182 45.330 1.00 19.75 63 ASP D C 1
ATOM 2355 O O . ASP D 1 63 ? 0.085 13.900 45.588 1.00 20.97 63 ASP D O 1
ATOM 2360 N N . ILE D 1 64 ? 2.308 13.603 45.356 1.00 17.56 64 ILE D N 1
ATOM 2361 C CA . ILE D 1 64 ? 2.677 14.994 45.626 1.00 20.78 64 ILE D CA 1
ATOM 2362 C C . ILE D 1 64 ? 3.776 15.395 44.638 1.00 20.72 64 ILE D C 1
ATOM 2363 O O . ILE D 1 64 ? 4.658 14.593 44.341 1.00 20.04 64 ILE D O 1
ATOM 2368 N N . PRO D 1 65 ? 3.706 16.607 44.078 1.00 19.81 65 PRO D N 1
ATOM 2369 C CA . PRO D 1 65 ? 4.830 17.031 43.261 1.00 20.41 65 PRO D CA 1
ATOM 2370 C C . PRO D 1 65 ? 6.086 17.197 44.148 1.00 18.16 65 PRO D C 1
ATOM 2371 O O . PRO D 1 65 ? 5.964 17.554 45.326 1.00 18.17 65 PRO D O 1
ATOM 2375 N N . ALA D 1 66 ? 7.278 16.953 43.601 1.00 18.15 66 ALA D N 1
ATOM 2376 C CA . ALA D 1 66 ? 8.495 17.179 44.398 1.00 18.61 66 ALA D CA 1
ATOM 2377 C C . ALA D 1 66 ? 8.574 18.632 44.872 1.00 17.16 66 ALA D C 1
ATOM 2378 O O . ALA D 1 66 ?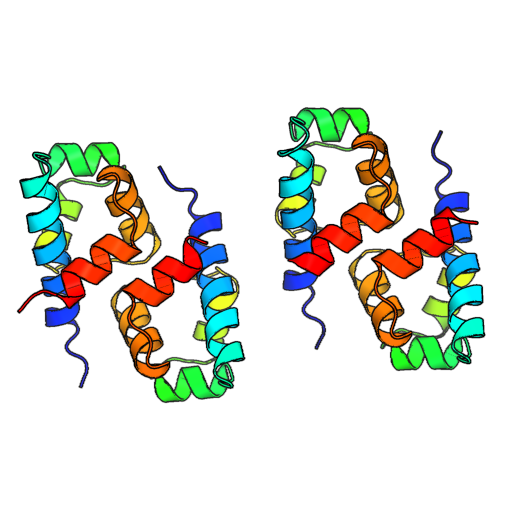 9.059 18.909 45.978 1.00 17.20 66 ALA D O 1
ATOM 2380 N N . SER D 1 67 ? 8.141 19.574 44.030 1.00 18.68 67 SER D N 1
ATOM 2381 C CA . SER D 1 67 ? 8.149 20.980 44.434 1.00 18.47 67 SER D CA 1
ATOM 2382 C C . SER D 1 67 ? 7.377 21.199 45.731 1.00 17.16 67 SER D C 1
ATOM 2383 O O . SER D 1 67 ? 7.817 21.962 46.596 1.00 19.20 67 SER D O 1
ATOM 2386 N N . THR D 1 68 ? 6.223 20.546 45.858 1.00 16.92 68 THR D N 1
ATOM 2387 C CA . THR D 1 68 ? 5.406 20.680 47.060 1.00 17.12 68 THR D CA 1
ATOM 2388 C C . THR D 1 68 ? 6.077 20.024 48.276 1.00 16.66 68 THR D C 1
ATOM 2389 O O . THR D 1 68 ? 6.025 20.572 49.377 1.00 18.90 68 THR D O 1
ATOM 2393 N N . PHE D 1 69 ? 6.665 18.847 48.072 1.00 17.59 69 PHE D N 1
ATOM 2394 C CA . PHE D 1 69 ? 7.447 18.177 49.118 1.00 17.41 69 PHE D CA 1
ATOM 2395 C C . PHE D 1 69 ? 8.540 19.101 49.649 1.00 17.20 69 PHE D C 1
ATOM 2396 O O . PHE D 1 69 ? 8.651 19.302 50.856 1.00 18.83 69 PHE D O 1
ATOM 2404 N N . PHE D 1 70 ? 9.344 19.654 48.750 1.00 17.45 70 PHE D N 1
ATOM 2405 C CA . PHE D 1 70 ? 10.400 20.549 49.184 1.00 14.34 70 PHE D CA 1
ATOM 2406 C C . PHE D 1 70 ? 9.862 21.835 49.825 1.00 15.14 70 PHE D C 1
ATOM 2407 O O . PHE D 1 70 ? 10.475 22.362 50.744 1.00 18.49 70 PHE D O 1
ATOM 2415 N N . ARG D 1 71 ? 8.759 22.370 49.331 1.00 16.10 71 ARG D N 1
ATOM 2416 C CA . ARG D 1 71 ? 8.187 23.578 49.933 1.00 16.80 71 ARG D CA 1
ATOM 2417 C C . ARG D 1 71 ? 7.821 23.271 51.387 1.00 19.34 71 ARG D C 1
ATOM 2418 O O . ARG D 1 71 ? 8.071 24.079 52.271 1.00 21.56 71 ARG D O 1
ATOM 2426 N N . LYS D 1 72 ? 7.261 22.094 51.634 1.00 20.52 72 LYS D N 1
ATOM 2427 C CA . LYS D 1 72 ? 6.960 21.681 53.012 1.00 21.52 72 LYS D CA 1
ATOM 2428 C C . LYS D 1 72 ? 8.217 21.506 53.862 1.00 19.94 72 LYS D C 1
ATOM 2429 O O . LYS D 1 72 ? 8.260 21.912 55.020 1.00 25.13 72 LYS D O 1
ATOM 2435 N N . MET D 1 73 ? 9.275 20.957 53.282 1.00 20.38 73 MET D N 1
ATOM 2436 C CA . MET D 1 73 ? 10.535 20.777 53.983 1.00 22.71 73 MET D CA 1
ATOM 2437 C C . MET D 1 73 ? 11.128 22.153 54.319 1.00 24.84 73 MET D C 1
ATOM 2438 O O . MET D 1 73 ? 11.648 22.359 55.412 1.00 26.10 73 MET D O 1
ATOM 2443 N N . GLU D 1 74 ? 10.990 23.098 53.398 1.00 20.52 74 GLU D N 1
ATOM 2444 C CA . GLU D 1 74 ? 11.489 24.471 53.574 1.00 20.15 74 GLU D CA 1
ATOM 2445 C C . GLU D 1 74 ? 10.703 25.296 54.588 1.00 24.59 74 GLU D C 1
ATOM 2446 O O . GLU D 1 74 ? 11.243 26.264 55.129 1.00 26.68 74 GLU D O 1
ATOM 2452 N N . GLU D 1 75 ? 9.426 24.964 54.789 1.00 26.94 75 GLU D N 1
ATOM 2453 C CA . GLU D 1 75 ? 8.601 25.623 55.810 1.00 35.38 75 GLU D CA 1
ATOM 2454 C C . GLU D 1 75 ? 9.122 25.210 57.172 1.00 45.41 75 GLU D C 1
ATOM 2455 O O . GLU D 1 75 ? 9.338 26.052 58.044 1.00 52.18 75 GLU D O 1
ATOM 2461 N N . GLU D 1 76 ? 9.325 23.908 57.340 1.00 54.17 76 GLU D N 1
ATOM 2462 C CA . GLU D 1 76 ? 9.919 23.358 58.553 1.00 61.98 76 GLU D CA 1
ATOM 2463 C C . GLU D 1 76 ? 11.393 23.734 58.647 1.00 59.69 76 GLU D C 1
ATOM 2464 O O . GLU D 1 76 ? 11.728 24.842 59.056 1.00 60.48 76 GLU D O 1
#

Secondary structure (P-SEA, 3-state):
cccaaaaaaaaaaaaaaaaaaacccaaaaaaaacccaaaaaaaaaccccccaaaaaaaaaaacccaaaaaaaaaacc/cccaaaaaaaaaaaaaaaaaaacccaaaaaaaacccaaaaaaaaaccccccaaaaaaaaaaacccaaaaaaaaac/cccaaaaaaaaaaaaaaaaaaacccaaaaaaaacccaaaaaaaaaccccccaaaaaaaaaaacccaaaaaaaaaac/cccaaaaaaaaaaaaaaaaaaacccaaaaaaaacccaaaaaaaaacccccccaaaaaaaaaacccaaaaaaaaaac